Protein AF-A0A367IJU3-F1 (afdb_monomer)

InterPro domains:
  IPR003888 FY-rich, N-terminal [PS51542] (83-142)
  IPR003889 FY-rich, C-terminal [PF05965] (150-208)
  IPR003889 FY-rich, C-terminal [PS51543] (146-213)

Structure (mmCIF, N/CA/C/O backbone):
data_AF-A0A367IJU3-F1
#
_entry.id   AF-A0A367IJU3-F1
#
loop_
_atom_site.group_PDB
_atom_site.id
_atom_site.type_symbol
_atom_site.label_atom_id
_atom_site.label_alt_id
_atom_site.label_comp_id
_atom_site.label_asym_id
_atom_site.label_entity_id
_atom_site.label_seq_id
_atom_site.pdbx_PDB_ins_code
_atom_site.Cartn_x
_atom_site.Cartn_y
_atom_site.Cartn_z
_atom_site.occupancy
_atom_site.B_iso_or_equiv
_atom_site.auth_seq_id
_atom_site.auth_comp_id
_atom_site.auth_asym_id
_atom_site.auth_atom_id
_atom_site.pdbx_PDB_model_num
ATOM 1 N N . ASP A 1 1 ? 33.319 -23.007 -53.423 1.00 48.38 1 ASP A N 1
ATOM 2 C CA . ASP A 1 1 ? 32.235 -22.097 -53.836 1.00 48.38 1 ASP A CA 1
ATOM 3 C C . ASP A 1 1 ? 31.373 -21.679 -52.661 1.00 48.38 1 ASP A C 1
ATOM 5 O O . ASP A 1 1 ? 30.680 -22.504 -52.083 1.00 48.38 1 ASP A O 1
ATOM 9 N N . ILE A 1 2 ? 31.469 -20.407 -52.270 1.00 47.03 2 ILE A N 1
ATOM 10 C CA . ILE A 1 2 ? 30.640 -19.774 -51.233 1.00 47.03 2 ILE A CA 1
ATOM 11 C C . ILE A 1 2 ? 30.112 -18.467 -51.848 1.00 47.03 2 ILE A C 1
ATOM 13 O O . ILE A 1 2 ? 30.931 -17.636 -52.254 1.00 47.03 2 ILE A O 1
ATOM 17 N N . PRO A 1 3 ? 28.788 -18.264 -51.977 1.00 48.41 3 PRO A N 1
ATOM 18 C CA . PRO A 1 3 ? 28.251 -17.106 -52.680 1.00 48.41 3 PRO A CA 1
ATOM 19 C C . PRO A 1 3 ? 28.314 -15.842 -51.812 1.00 48.41 3 PRO A C 1
ATOM 21 O O . PRO A 1 3 ? 27.870 -15.818 -50.664 1.00 48.41 3 PRO A O 1
ATOM 24 N N . LYS A 1 4 ? 28.867 -14.772 -52.392 1.00 40.72 4 LYS A N 1
ATOM 25 C CA . LYS A 1 4 ? 28.893 -13.415 -51.831 1.00 40.72 4 LYS A CA 1
ATOM 26 C C . LYS A 1 4 ? 27.494 -12.796 -51.926 1.00 40.72 4 LYS A C 1
ATOM 28 O O . LYS A 1 4 ? 26.972 -12.635 -53.024 1.00 40.72 4 LYS A O 1
ATOM 33 N N . PHE A 1 5 ? 26.912 -12.420 -50.788 1.00 44.12 5 PHE A N 1
ATOM 34 C CA . PHE A 1 5 ? 25.690 -11.615 -50.734 1.00 44.12 5 PHE A CA 1
ATOM 35 C C . PHE A 1 5 ? 26.037 -10.127 -50.840 1.00 44.12 5 PHE A C 1
ATOM 37 O O . PHE A 1 5 ? 26.694 -9.563 -49.965 1.00 44.12 5 PHE A O 1
ATOM 44 N N . ASP A 1 6 ? 25.589 -9.509 -51.929 1.00 47.03 6 ASP A N 1
ATOM 45 C CA . ASP A 1 6 ? 25.757 -8.091 -52.229 1.00 47.03 6 ASP A CA 1
ATOM 46 C C . ASP A 1 6 ? 24.619 -7.285 -51.574 1.00 47.03 6 ASP A C 1
ATOM 48 O O . ASP A 1 6 ? 23.443 -7.405 -51.931 1.00 47.03 6 ASP A O 1
ATOM 52 N N . ALA A 1 7 ? 24.946 -6.501 -50.546 1.00 49.44 7 ALA A N 1
ATOM 53 C CA . ALA A 1 7 ? 23.979 -5.700 -49.802 1.00 49.44 7 ALA A CA 1
ATOM 54 C C . ALA A 1 7 ? 23.785 -4.332 -50.476 1.00 49.44 7 ALA A C 1
ATOM 56 O O . ALA A 1 7 ? 24.466 -3.348 -50.172 1.00 49.44 7 ALA A O 1
ATOM 57 N N . GLY A 1 8 ? 22.806 -4.261 -51.380 1.00 43.44 8 GLY A N 1
ATOM 58 C CA . GLY A 1 8 ? 22.360 -3.023 -52.018 1.00 43.44 8 GLY A CA 1
ATOM 59 C C . GLY A 1 8 ? 21.906 -1.963 -51.003 1.00 43.44 8 GLY A C 1
ATOM 60 O O . GLY A 1 8 ? 20.891 -2.108 -50.317 1.00 43.44 8 GLY A O 1
ATOM 61 N N . LYS A 1 9 ? 22.645 -0.850 -50.933 1.00 44.75 9 LYS A N 1
ATOM 62 C CA . LYS A 1 9 ? 22.344 0.323 -50.096 1.00 44.75 9 LYS A CA 1
ATOM 63 C C . LYS A 1 9 ? 21.073 1.038 -50.584 1.00 44.75 9 LYS A C 1
ATOM 65 O O . LYS A 1 9 ? 21.123 1.861 -51.497 1.00 44.75 9 LYS A O 1
ATOM 70 N N . LYS A 1 10 ? 19.928 0.791 -49.939 1.00 50.44 10 LYS A N 1
ATOM 71 C CA . LYS A 1 10 ? 18.703 1.590 -50.134 1.00 50.44 10 LYS A CA 1
ATOM 72 C C . LYS A 1 10 ? 18.840 2.954 -49.439 1.00 50.44 10 LYS A C 1
ATOM 74 O O . LYS A 1 10 ? 18.804 3.048 -48.214 1.00 50.44 10 LYS A O 1
ATOM 79 N N . LYS A 1 11 ? 18.982 4.026 -50.230 1.00 48.00 11 LYS A N 1
ATOM 80 C CA . LYS A 1 11 ? 18.938 5.429 -49.776 1.00 48.00 11 LYS A CA 1
ATOM 81 C C . LYS A 1 11 ? 17.567 5.740 -49.152 1.00 48.00 11 LYS A C 1
ATOM 83 O O . LYS A 1 11 ? 16.560 5.790 -49.855 1.00 48.00 11 LYS A O 1
ATOM 88 N N . ARG A 1 12 ? 17.525 5.982 -47.838 1.00 50.31 12 ARG A N 1
ATOM 89 C CA . ARG A 1 12 ? 16.350 6.526 -47.136 1.00 50.31 12 ARG A CA 1
ATOM 90 C C . ARG A 1 12 ? 16.162 7.996 -47.531 1.00 50.31 12 ARG A C 1
ATOM 92 O O . ARG A 1 12 ? 17.000 8.830 -47.204 1.00 50.31 12 ARG A O 1
ATOM 99 N N . ARG A 1 13 ? 15.070 8.311 -48.238 1.00 48.59 13 ARG A N 1
ATOM 100 C CA . ARG A 1 13 ? 14.620 9.692 -48.486 1.00 48.59 13 ARG A CA 1
ATOM 101 C C . ARG A 1 13 ? 14.113 10.273 -47.165 1.00 48.59 13 ARG A C 1
ATOM 103 O O . ARG A 1 13 ? 13.120 9.796 -46.626 1.00 48.59 13 ARG A O 1
ATOM 110 N N . THR A 1 14 ? 14.792 11.286 -46.643 1.00 43.00 14 THR A N 1
ATOM 111 C CA . THR A 1 14 ? 14.321 12.096 -45.518 1.00 43.00 14 THR A CA 1
ATOM 112 C C . THR A 1 14 ? 13.286 13.098 -46.029 1.00 43.00 14 THR A C 1
ATOM 114 O O . THR A 1 14 ? 13.593 14.010 -46.794 1.00 43.00 14 THR A O 1
ATOM 117 N N . GLN A 1 15 ? 12.024 12.907 -45.643 1.00 46.66 15 GLN A N 1
ATOM 118 C CA . GLN A 1 15 ? 10.955 13.874 -45.884 1.00 46.66 15 GLN A CA 1
ATOM 119 C C . GLN A 1 15 ? 11.128 15.038 -44.898 1.00 46.66 15 GLN A C 1
ATOM 121 O O . GLN A 1 15 ? 10.849 14.915 -43.708 1.00 46.66 15 GLN A O 1
ATOM 126 N N . SER A 1 16 ? 11.648 16.161 -45.390 1.00 42.25 16 SER A N 1
ATOM 127 C CA . SER A 1 16 ? 11.748 17.409 -44.631 1.00 42.25 16 SER A CA 1
ATOM 128 C C . SER A 1 16 ? 10.357 18.032 -44.483 1.00 42.25 16 SER A C 1
ATOM 130 O O . SER A 1 16 ? 9.794 18.554 -45.446 1.00 42.25 16 SER A O 1
ATOM 132 N N . TYR A 1 17 ? 9.785 17.965 -43.279 1.00 48.38 17 TYR A N 1
ATOM 133 C CA . TYR A 1 17 ? 8.592 18.731 -42.925 1.00 48.38 17 TYR A CA 1
ATOM 134 C C . TYR A 1 17 ? 8.993 20.188 -42.672 1.00 48.38 17 TYR A C 1
ATOM 136 O O . TYR A 1 17 ? 9.554 20.527 -41.629 1.00 48.38 17 TYR A O 1
ATOM 144 N N . LYS A 1 18 ? 8.684 21.074 -43.626 1.00 48.00 18 LYS A N 1
ATOM 145 C CA . LYS A 1 18 ? 8.756 22.526 -43.423 1.00 48.00 18 LYS A CA 1
ATOM 146 C C . LYS A 1 18 ? 7.681 22.940 -42.410 1.00 48.00 18 LYS A C 1
ATOM 148 O O . LYS A 1 18 ? 6.508 23.047 -42.764 1.00 48.00 18 LYS A O 1
ATOM 153 N N . LYS A 1 19 ? 8.067 23.183 -41.153 1.00 50.59 19 LYS A N 1
ATOM 154 C CA . LYS A 1 19 ? 7.215 23.879 -40.175 1.00 50.59 19 LYS A CA 1
ATOM 155 C C . LYS A 1 19 ? 6.961 25.303 -40.682 1.00 50.59 19 LYS A C 1
ATOM 157 O O . LYS A 1 19 ? 7.891 26.096 -40.779 1.00 50.59 19 LYS A O 1
ATOM 162 N N . LYS A 1 20 ? 5.706 25.623 -41.013 1.00 46.97 20 LYS A N 1
ATOM 163 C CA . LYS A 1 20 ? 5.256 27.011 -41.182 1.00 46.97 20 LYS A CA 1
ATOM 164 C C . LYS A 1 20 ? 5.285 27.680 -39.808 1.00 46.97 20 LYS A C 1
ATOM 166 O O . LYS A 1 20 ? 4.486 27.340 -38.940 1.00 46.97 20 LYS A O 1
ATOM 171 N N . THR A 1 21 ? 6.211 28.608 -39.614 1.00 47.91 21 THR A N 1
ATOM 172 C CA . THR A 1 21 ? 6.233 29.500 -38.455 1.00 47.91 21 THR A CA 1
ATOM 173 C C . THR A 1 21 ? 5.050 30.457 -38.580 1.00 47.91 21 THR A C 1
ATOM 175 O O . THR A 1 21 ? 5.066 31.362 -39.411 1.00 47.91 21 THR A O 1
ATOM 178 N N . ILE A 1 22 ? 3.989 30.232 -37.804 1.00 50.97 22 ILE A N 1
ATOM 179 C CA . ILE A 1 22 ? 2.913 31.213 -37.648 1.00 50.97 22 ILE A CA 1
ATOM 180 C C . ILE A 1 22 ? 3.449 32.274 -36.690 1.00 50.97 22 ILE A C 1
ATOM 182 O O . ILE A 1 22 ? 3.576 32.033 -35.492 1.00 50.97 22 ILE A O 1
ATOM 186 N N . ILE A 1 23 ? 3.817 33.433 -37.232 1.00 50.88 23 ILE A N 1
ATOM 187 C CA . ILE A 1 23 ? 4.143 34.617 -36.438 1.00 50.88 23 ILE A CA 1
ATOM 188 C C . ILE A 1 23 ? 2.813 35.137 -35.888 1.00 50.88 23 ILE A C 1
ATOM 190 O O . ILE A 1 23 ? 2.059 35.818 -36.582 1.00 50.88 23 ILE A O 1
ATOM 194 N N . VAL A 1 24 ? 2.492 34.762 -34.651 1.00 55.03 24 VAL A N 1
ATOM 195 C CA . VAL A 1 24 ? 1.375 35.353 -33.913 1.00 55.03 24 VAL A CA 1
ATOM 196 C C . VAL A 1 24 ? 1.810 36.758 -33.514 1.00 55.03 24 VAL A C 1
ATOM 198 O O . VAL A 1 24 ? 2.611 36.941 -32.603 1.00 55.03 24 VAL A O 1
ATOM 201 N N . SER A 1 25 ? 1.311 37.755 -34.244 1.00 52.22 25 SER A N 1
ATOM 202 C CA . SER A 1 25 ? 1.414 39.160 -33.859 1.00 52.22 25 SER A CA 1
ATOM 203 C C . SER A 1 25 ? 0.706 39.340 -32.516 1.00 52.22 25 SER A C 1
ATOM 205 O O . SER A 1 25 ? -0.520 39.260 -32.427 1.00 52.22 25 SER A O 1
ATOM 207 N N . THR A 1 26 ? 1.481 39.543 -31.454 1.00 50.75 26 THR A N 1
ATOM 208 C CA . THR A 1 26 ? 0.976 39.884 -30.126 1.00 50.75 26 THR A CA 1
ATOM 209 C C . THR A 1 26 ? 0.452 41.315 -30.158 1.00 50.75 26 THR A C 1
ATOM 211 O O . THR A 1 26 ? 1.154 42.262 -29.803 1.00 50.75 26 THR A O 1
ATOM 214 N N . LYS A 1 27 ? -0.795 41.490 -30.600 1.00 55.22 27 LYS A N 1
ATOM 215 C CA . LYS A 1 27 ? -1.559 42.684 -30.245 1.00 55.22 27 LYS A CA 1
ATOM 216 C C . LYS A 1 27 ? -1.710 42.672 -28.727 1.00 55.22 27 LYS A C 1
ATOM 218 O O . LYS A 1 27 ? -2.347 41.779 -28.174 1.00 55.22 27 LYS A O 1
ATOM 223 N N . VAL A 1 28 ? -1.073 43.634 -28.068 1.00 55.31 28 VAL A N 1
ATOM 224 C CA . VAL A 1 28 ? -1.226 43.881 -26.632 1.00 55.31 28 VAL A CA 1
ATOM 225 C C . VAL A 1 28 ? -2.729 44.009 -26.341 1.00 55.31 28 VAL A C 1
ATOM 227 O O . VAL A 1 28 ? -3.388 44.822 -26.995 1.00 55.31 28 VAL A O 1
ATOM 230 N N . PRO A 1 29 ? -3.312 43.208 -25.432 1.00 53.94 29 PRO A N 1
ATOM 231 C CA . PRO A 1 29 ? -4.727 43.320 -25.115 1.00 53.94 29 PRO A CA 1
ATOM 232 C C . PRO A 1 29 ? -4.970 44.675 -24.441 1.00 53.94 29 PRO A C 1
ATOM 234 O O . PRO A 1 29 ? -4.626 44.877 -23.282 1.00 53.94 29 PRO A O 1
ATOM 237 N N . SER A 1 30 ? -5.580 45.620 -25.159 1.00 55.34 30 SER A N 1
ATOM 238 C CA . SER A 1 30 ? -5.880 46.972 -24.657 1.00 55.34 30 SER A CA 1
ATOM 239 C C . SER A 1 30 ? -7.041 47.013 -23.652 1.00 55.34 30 SER A C 1
ATOM 241 O O . SER A 1 30 ? -7.551 48.082 -23.323 1.00 55.34 30 SER A O 1
ATOM 243 N N . ARG A 1 31 ? -7.492 45.853 -23.165 1.00 55.78 31 ARG A N 1
ATOM 244 C CA . ARG A 1 31 ? -8.611 45.728 -22.235 1.00 55.78 31 ARG A CA 1
ATOM 245 C C . ARG A 1 31 ? -8.166 44.909 -21.027 1.00 55.78 31 ARG A C 1
ATOM 247 O O . ARG A 1 31 ? -8.243 43.685 -21.021 1.00 55.78 31 ARG A O 1
ATOM 254 N N . LEU A 1 32 ? -7.677 45.610 -20.006 1.00 51.78 32 LEU A N 1
ATOM 255 C CA . LEU A 1 32 ? -7.515 45.056 -18.662 1.00 51.78 32 LEU A CA 1
ATOM 256 C C . LEU A 1 32 ? -8.873 44.522 -18.187 1.00 51.78 32 LEU A C 1
ATOM 258 O O . LEU A 1 32 ? -9.880 45.230 -18.251 1.00 51.78 32 LEU A O 1
ATOM 262 N N . SER A 1 33 ? -8.911 43.265 -17.748 1.00 60.50 33 SER A N 1
ATOM 263 C CA . SER A 1 33 ? -10.129 42.630 -17.236 1.00 60.50 33 SER A CA 1
ATOM 264 C C . SER A 1 33 ? -10.670 43.384 -16.017 1.00 60.50 33 SER A C 1
ATOM 266 O O . SER A 1 33 ? -9.877 43.760 -15.154 1.00 60.50 33 SER A O 1
ATOM 268 N N . ARG A 1 34 ? -12.001 43.514 -15.896 1.00 59.03 34 ARG A N 1
ATOM 269 C CA . ARG A 1 34 ? -12.709 44.145 -14.755 1.00 59.03 34 ARG A CA 1
ATOM 270 C C . ARG A 1 34 ? -12.166 43.746 -13.374 1.00 59.03 34 ARG A C 1
ATOM 272 O O . ARG A 1 34 ? -12.014 44.600 -12.511 1.00 59.03 34 ARG A O 1
ATOM 279 N N . ARG A 1 35 ? -11.760 42.481 -13.200 1.00 57.88 35 ARG A N 1
ATOM 280 C CA . ARG A 1 35 ? -11.168 41.960 -11.951 1.00 57.88 35 ARG A CA 1
ATOM 281 C C . ARG A 1 35 ? -9.900 42.688 -11.489 1.00 57.88 35 ARG A C 1
ATOM 283 O O . ARG A 1 35 ? -9.675 42.793 -10.294 1.00 57.88 35 ARG A O 1
ATOM 290 N N . LEU A 1 36 ? -9.092 43.213 -12.411 1.00 56.69 36 LEU A N 1
ATOM 291 C CA . LEU A 1 36 ? -7.879 43.972 -12.076 1.00 56.69 36 LEU A CA 1
ATOM 292 C C . LEU A 1 36 ? -8.177 45.428 -11.673 1.00 56.69 36 LEU A C 1
ATOM 294 O O . LEU A 1 36 ? -7.283 46.098 -11.169 1.00 56.69 36 LEU A O 1
ATOM 298 N N . ARG A 1 37 ? -9.410 45.918 -11.878 1.00 58.94 37 ARG A N 1
ATOM 299 C CA . ARG A 1 37 ? -9.861 47.259 -11.458 1.00 58.94 37 ARG A CA 1
ATOM 300 C C . ARG A 1 37 ? -10.546 47.285 -10.088 1.00 58.94 37 ARG A C 1
ATOM 302 O O . ARG A 1 37 ? -10.924 48.359 -9.645 1.00 58.94 37 ARG A O 1
ATOM 309 N N . GLY A 1 38 ? -10.704 46.138 -9.424 1.00 56.78 38 GLY A N 1
ATOM 310 C CA . GLY A 1 38 ? -11.364 46.074 -8.115 1.00 56.78 38 GLY A CA 1
ATOM 311 C C . GLY A 1 38 ? -12.880 46.301 -8.154 1.00 56.78 38 GLY A C 1
ATOM 312 O O . GLY A 1 38 ? -13.480 46.519 -7.109 1.00 56.78 38 GLY A O 1
ATOM 313 N N . GLU A 1 39 ? -13.510 46.235 -9.332 1.00 63.41 39 GLU A N 1
ATOM 314 C CA . GLU A 1 39 ? -14.971 46.246 -9.450 1.00 63.41 39 GLU A CA 1
ATOM 315 C C . GLU A 1 39 ? -15.513 44.886 -8.981 1.00 63.41 39 GLU A C 1
ATOM 317 O O . GLU A 1 39 ? -15.268 43.853 -9.616 1.00 63.41 39 GLU A O 1
ATOM 322 N N . ILE A 1 40 ? -16.216 44.878 -7.847 1.00 58.84 40 ILE A N 1
ATOM 323 C CA . ILE A 1 40 ? -16.988 43.723 -7.378 1.00 58.84 40 ILE A CA 1
ATOM 324 C C . ILE A 1 40 ? -18.173 43.572 -8.344 1.00 58.84 40 ILE A C 1
ATOM 326 O O . ILE A 1 40 ? -18.880 44.554 -8.568 1.00 58.84 40 ILE A O 1
ATOM 330 N N . PRO A 1 41 ? -18.397 42.399 -8.963 1.00 56.53 41 PRO A N 1
ATOM 331 C CA . PRO A 1 41 ? -19.595 42.186 -9.763 1.00 56.53 41 PRO A CA 1
ATOM 332 C C . PRO A 1 41 ? -20.825 42.240 -8.849 1.00 56.53 41 PRO A C 1
ATOM 334 O O . PRO A 1 41 ? -21.027 41.335 -8.043 1.00 56.53 41 PRO A O 1
ATOM 337 N N . GLU A 1 42 ? -21.635 43.291 -8.957 1.00 61.03 42 GLU A N 1
ATOM 338 C CA . GLU A 1 42 ? -23.012 43.269 -8.460 1.00 61.03 42 GLU A CA 1
ATOM 339 C C . GLU A 1 42 ? -23.877 42.582 -9.510 1.00 61.03 42 GLU A C 1
ATOM 341 O O . GLU A 1 42 ? -24.400 43.219 -10.414 1.00 61.03 42 GLU A O 1
ATOM 346 N N . GLU A 1 43 ? -23.961 41.260 -9.421 1.00 54.50 43 GLU A N 1
ATOM 347 C CA . GLU A 1 43 ? -24.960 40.467 -10.130 1.00 54.50 43 GLU A CA 1
ATOM 348 C C . GLU A 1 43 ? -25.057 39.120 -9.402 1.00 54.50 43 GLU A C 1
ATOM 350 O O . GLU A 1 43 ? -24.307 38.177 -9.660 1.00 54.50 43 GLU A O 1
ATOM 355 N N . ASN A 1 44 ? -25.961 39.059 -8.420 1.00 49.91 44 ASN A N 1
ATOM 356 C CA . ASN A 1 44 ? -26.463 37.798 -7.883 1.00 49.91 44 ASN A CA 1
ATOM 357 C C . ASN A 1 44 ? -27.310 37.145 -8.979 1.00 49.91 44 ASN A C 1
ATOM 359 O O . ASN A 1 44 ? -28.533 37.244 -8.962 1.00 49.91 44 ASN A O 1
ATOM 363 N N . PHE A 1 45 ? -26.664 36.514 -9.959 1.00 45.84 45 PHE A N 1
ATOM 364 C CA . PHE A 1 45 ? -27.359 35.536 -10.781 1.00 45.84 45 PHE A CA 1
ATOM 365 C C . PHE A 1 45 ? -27.630 34.331 -9.896 1.00 45.84 45 PHE A C 1
ATOM 367 O O . PHE A 1 45 ? -26.711 33.601 -9.511 1.00 45.84 45 PHE A O 1
ATOM 374 N N . GLU A 1 46 ? -28.893 34.141 -9.538 1.00 53.75 46 GLU A N 1
ATOM 375 C CA . GLU A 1 46 ? -29.326 32.878 -8.975 1.00 53.75 46 GLU A CA 1
ATOM 376 C C . GLU A 1 46 ? -29.053 31.792 -10.020 1.00 53.75 46 GLU A C 1
ATOM 378 O O . GLU A 1 46 ? -29.399 31.924 -11.193 1.00 53.75 46 GLU A O 1
ATOM 383 N N . LEU A 1 47 ? -28.402 30.705 -9.603 1.00 50.56 47 LEU A N 1
ATOM 384 C CA . LEU A 1 47 ? -28.027 29.589 -10.480 1.00 50.56 47 LEU A CA 1
ATOM 385 C C . LEU A 1 47 ? -29.237 28.981 -11.228 1.00 50.56 47 LEU A C 1
ATOM 387 O O . LEU A 1 47 ? -29.055 28.271 -12.214 1.00 50.56 47 LEU A O 1
ATOM 391 N N . ASN A 1 48 ? -30.452 29.278 -10.758 1.00 54.06 48 ASN A N 1
ATOM 392 C CA . ASN A 1 48 ? -31.725 28.885 -11.349 1.00 54.06 48 ASN A CA 1
ATOM 393 C C . ASN A 1 48 ? -32.042 29.598 -12.678 1.00 54.06 48 ASN A C 1
ATOM 395 O O . ASN A 1 48 ? -32.789 29.037 -13.468 1.00 54.06 48 ASN A O 1
ATOM 399 N N . ASP A 1 49 ? -31.465 30.772 -12.957 1.00 56.25 49 ASP A N 1
ATOM 400 C CA . ASP A 1 49 ? -31.775 31.554 -14.170 1.00 56.25 49 ASP A CA 1
ATOM 401 C C . ASP A 1 49 ? -30.910 31.176 -15.386 1.00 56.25 49 ASP A C 1
ATOM 403 O O . ASP A 1 49 ? -31.137 31.651 -16.499 1.00 56.25 49 ASP A O 1
ATOM 407 N N . ILE A 1 50 ? -29.888 30.335 -15.188 1.00 57.31 50 ILE A N 1
ATOM 408 C CA . ILE A 1 50 ? -28.904 29.971 -16.225 1.00 57.31 50 ILE A CA 1
ATOM 409 C C . ILE A 1 50 ? -29.176 28.573 -16.799 1.00 57.31 50 ILE A C 1
ATOM 411 O O . ILE A 1 50 ? -28.750 28.265 -17.913 1.00 57.31 50 ILE A O 1
ATOM 415 N N . VAL A 1 51 ? -29.871 27.715 -16.051 1.00 55.91 51 VAL A N 1
ATOM 416 C CA . VAL A 1 51 ? -30.086 26.311 -16.411 1.00 55.91 51 VAL A CA 1
ATOM 417 C C . VAL A 1 51 ? -31.492 26.156 -16.983 1.00 55.91 51 VAL A C 1
ATOM 419 O O . VAL A 1 51 ? -32.472 26.294 -16.260 1.00 55.91 51 VAL A O 1
ATOM 422 N N . ASP A 1 52 ? -31.584 25.875 -18.284 1.00 75.06 52 ASP A N 1
ATOM 423 C CA . ASP A 1 52 ? -32.852 25.554 -18.949 1.00 75.06 52 ASP A CA 1
ATOM 424 C C . ASP A 1 52 ? -33.485 24.304 -18.302 1.00 75.06 52 ASP A C 1
ATOM 426 O O . ASP A 1 52 ? -32.779 23.395 -17.855 1.00 75.06 52 ASP A O 1
ATOM 430 N N . GLU A 1 53 ? -34.815 24.226 -18.260 1.00 73.31 53 GLU A N 1
ATOM 431 C CA . GLU A 1 53 ? -35.564 23.141 -17.604 1.00 73.31 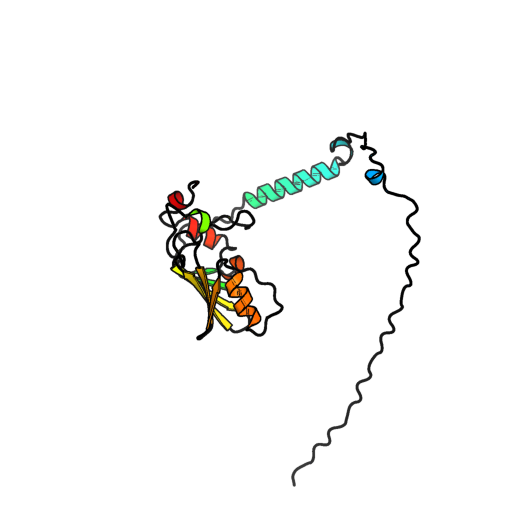53 GLU A CA 1
ATOM 432 C C . GLU A 1 53 ? -35.150 21.762 -18.158 1.00 73.31 53 GLU A C 1
ATOM 434 O O . GLU A 1 53 ? -35.037 20.776 -17.428 1.00 73.31 53 GLU A O 1
ATOM 439 N N . ASN A 1 54 ? -34.787 21.713 -19.443 1.00 72.00 54 ASN A N 1
ATOM 440 C CA . ASN A 1 54 ? -34.239 20.523 -20.095 1.00 72.00 54 ASN A CA 1
ATOM 441 C C . ASN A 1 54 ? -32.884 20.061 -19.532 1.00 72.00 54 ASN A C 1
ATOM 443 O O . ASN A 1 54 ? -32.609 18.859 -19.506 1.00 72.00 54 ASN A O 1
ATOM 447 N N . ASP A 1 55 ? -32.021 20.977 -19.092 1.00 73.69 55 ASP A N 1
ATOM 448 C CA . ASP A 1 55 ? -30.741 20.623 -18.473 1.00 73.69 55 ASP A CA 1
ATOM 449 C C . ASP A 1 55 ? -30.937 20.140 -17.034 1.00 73.69 55 ASP A C 1
ATOM 451 O O . ASP A 1 55 ? -30.222 19.242 -16.582 1.00 73.69 55 ASP A O 1
ATOM 455 N N . ARG A 1 56 ? -31.956 20.653 -16.337 1.00 74.75 56 ARG A N 1
ATOM 456 C CA . ARG A 1 56 ? -32.340 20.181 -15.002 1.00 74.75 56 ARG A CA 1
ATOM 457 C C . ARG A 1 56 ? -32.867 18.747 -15.039 1.00 74.75 56 ARG A C 1
ATOM 459 O O . ARG A 1 56 ? -32.438 17.923 -14.233 1.00 74.75 56 ARG A O 1
ATOM 466 N N . ILE A 1 57 ? -33.719 18.428 -16.016 1.00 77.19 57 ILE A N 1
ATOM 467 C CA . ILE A 1 57 ? -34.226 17.065 -16.242 1.00 77.19 57 ILE A CA 1
ATOM 468 C C . ILE A 1 57 ? -33.070 16.106 -16.547 1.00 77.19 57 ILE A C 1
ATOM 470 O O . ILE A 1 57 ? -32.971 15.056 -15.919 1.00 77.19 57 ILE A O 1
ATOM 474 N N . LYS A 1 58 ? -32.129 16.486 -17.420 1.00 77.56 58 LYS A N 1
ATOM 475 C CA . LYS A 1 58 ? -30.942 15.659 -17.701 1.00 77.56 58 LYS A CA 1
ATOM 476 C C . LYS A 1 58 ? -30.063 15.444 -16.472 1.00 77.56 58 LYS A C 1
ATOM 478 O O . LYS A 1 58 ? -29.531 14.353 -16.294 1.00 77.56 58 LYS A O 1
ATOM 483 N N . GLN A 1 59 ? -29.878 16.461 -15.630 1.00 75.25 59 GLN A N 1
ATOM 484 C CA . GLN A 1 59 ? -29.113 16.310 -14.389 1.00 75.25 59 GLN A CA 1
ATOM 485 C C . GLN A 1 59 ? -29.798 15.348 -13.416 1.00 75.25 59 GLN A C 1
ATOM 487 O O . GLN A 1 59 ? -29.112 14.540 -12.792 1.00 75.25 59 GLN A O 1
ATOM 492 N N . LEU A 1 60 ? -31.129 15.395 -13.322 1.00 76.94 60 LEU A N 1
ATOM 493 C CA . LEU A 1 60 ? -31.913 14.462 -12.515 1.00 76.94 60 LEU A CA 1
ATOM 494 C C . LEU A 1 60 ? -31.864 13.038 -13.078 1.00 76.94 60 LEU A C 1
ATOM 496 O O . LEU A 1 60 ? -31.597 12.118 -12.316 1.00 76.94 60 LEU A O 1
ATOM 500 N N . GLU A 1 61 ? -31.998 12.845 -14.392 1.00 78.00 61 GLU A N 1
ATOM 501 C CA . GLU A 1 61 ? -31.852 11.527 -15.029 1.00 78.00 61 GLU A CA 1
ATOM 502 C C . GLU A 1 61 ? -30.446 10.943 -14.834 1.00 78.00 61 GLU A C 1
ATOM 504 O O . GLU A 1 61 ? -30.289 9.751 -14.568 1.00 78.00 61 GLU A O 1
ATOM 509 N N . VAL A 1 62 ? -29.400 11.771 -14.931 1.00 75.69 62 VAL A N 1
ATOM 510 C CA . VAL A 1 62 ? -28.020 11.349 -14.652 1.00 75.69 62 VAL A CA 1
ATOM 511 C C . VAL A 1 62 ? -27.854 10.998 -13.174 1.00 75.69 62 VAL A C 1
ATOM 513 O O . VAL A 1 62 ? -27.223 9.990 -12.865 1.00 75.69 62 VAL A O 1
ATOM 516 N N . ALA A 1 63 ? -28.435 11.776 -12.259 1.00 71.81 63 ALA A N 1
ATOM 517 C CA . ALA A 1 63 ? -28.398 11.485 -10.830 1.00 71.81 63 ALA A CA 1
ATOM 518 C C . ALA A 1 63 ? -29.164 10.199 -10.480 1.00 71.81 63 ALA A C 1
ATOM 520 O O . ALA A 1 63 ? -28.651 9.385 -9.717 1.00 71.81 63 ALA A O 1
ATOM 521 N N . GLU A 1 64 ? -30.339 9.969 -11.068 1.00 73.44 64 GLU A N 1
ATOM 522 C CA . GLU A 1 64 ? -31.115 8.734 -10.906 1.00 73.44 64 GLU A CA 1
ATOM 523 C C . GLU A 1 64 ? -30.393 7.530 -11.505 1.00 73.44 64 GLU A C 1
ATOM 525 O O . GLU A 1 64 ? -30.388 6.453 -10.913 1.00 73.44 64 GLU A O 1
ATOM 530 N N . ARG A 1 65 ? -29.721 7.697 -12.647 1.00 67.06 65 ARG A N 1
ATOM 531 C CA . ARG A 1 65 ? -28.887 6.646 -13.231 1.00 67.06 65 ARG A CA 1
ATOM 532 C C . ARG A 1 65 ? -27.700 6.308 -12.334 1.00 67.06 65 ARG A C 1
ATOM 534 O O . ARG A 1 65 ? -27.458 5.131 -12.107 1.00 67.06 65 ARG A O 1
ATOM 541 N N . ILE A 1 66 ? -27.026 7.308 -11.764 1.00 63.06 66 ILE A N 1
ATOM 542 C CA . ILE A 1 66 ? -25.965 7.103 -10.766 1.00 63.06 66 ILE A CA 1
ATOM 543 C C . ILE A 1 66 ? -26.526 6.405 -9.518 1.00 63.06 66 ILE A C 1
ATOM 545 O O . ILE A 1 66 ? -25.887 5.490 -9.015 1.00 63.06 66 ILE A O 1
ATOM 549 N N . GLN A 1 67 ? -27.720 6.782 -9.044 1.00 59.56 67 GLN A N 1
ATOM 550 C CA . GLN A 1 67 ? -28.377 6.145 -7.893 1.00 59.56 67 GLN A CA 1
ATOM 551 C C . GLN A 1 67 ? -28.821 4.701 -8.167 1.00 59.56 67 GLN A C 1
ATOM 553 O O . GLN A 1 67 ? -28.803 3.864 -7.267 1.00 59.56 67 GLN A O 1
ATOM 558 N N . ASN A 1 68 ? -29.230 4.393 -9.397 1.00 55.69 68 ASN A N 1
ATOM 559 C CA . ASN A 1 68 ? -29.603 3.040 -9.805 1.00 55.69 68 ASN A CA 1
ATOM 560 C C . ASN A 1 68 ? -28.366 2.165 -10.074 1.00 55.69 68 ASN A C 1
ATOM 562 O O . ASN A 1 68 ? -28.371 0.979 -9.743 1.00 55.69 68 ASN A O 1
ATOM 566 N N . GLU A 1 69 ? -27.281 2.748 -10.589 1.00 53.81 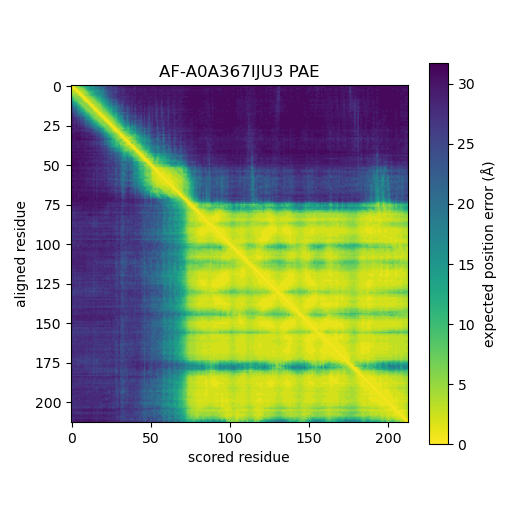69 GLU A N 1
ATOM 567 C CA . GLU A 1 69 ? -25.971 2.097 -10.708 1.00 53.81 69 GLU A CA 1
ATOM 568 C C . GLU A 1 69 ? -25.356 1.826 -9.323 1.00 53.81 69 GLU A C 1
ATOM 570 O O . GLU A 1 69 ? -24.808 0.748 -9.121 1.00 53.81 69 GLU A O 1
ATOM 575 N N . THR A 1 70 ? -25.532 2.705 -8.327 1.00 52.16 70 THR A N 1
ATOM 576 C CA . THR A 1 70 ? -25.145 2.409 -6.933 1.00 52.16 70 THR A CA 1
ATOM 577 C C . THR A 1 70 ? -26.101 1.467 -6.208 1.00 52.16 70 THR A C 1
ATOM 579 O O . THR A 1 70 ? -25.706 0.895 -5.207 1.00 52.16 70 THR A O 1
ATOM 582 N N . LYS A 1 71 ? -27.344 1.271 -6.665 1.00 47.38 71 LYS A N 1
ATOM 583 C CA . LYS A 1 71 ? -28.250 0.245 -6.107 1.00 47.38 71 LYS A CA 1
ATOM 584 C C . LYS A 1 71 ? -27.947 -1.161 -6.609 1.00 47.38 71 LYS A C 1
ATOM 586 O O . LYS A 1 71 ? -28.328 -2.132 -5.964 1.00 47.38 71 LYS A O 1
ATOM 591 N N . THR A 1 72 ? -27.269 -1.261 -7.745 1.00 46.66 72 THR A N 1
ATOM 592 C CA . THR A 1 72 ? -26.699 -2.512 -8.243 1.00 46.66 72 THR A CA 1
ATOM 593 C C . THR A 1 72 ? -25.292 -2.637 -7.662 1.00 46.66 72 THR A C 1
ATOM 595 O O . THR A 1 72 ? -24.308 -2.656 -8.394 1.00 46.66 72 THR A O 1
ATOM 598 N N . GLU A 1 73 ? -25.167 -2.620 -6.330 1.00 55.12 73 GLU A N 1
ATOM 599 C CA . GLU A 1 73 ? -23.911 -3.026 -5.709 1.00 55.12 73 GLU A CA 1
ATOM 600 C C . GLU A 1 73 ? -23.702 -4.490 -6.087 1.00 55.12 73 GLU A C 1
ATOM 602 O O . GLU A 1 73 ? -24.434 -5.373 -5.643 1.00 55.12 73 GLU A O 1
ATOM 607 N N . ASP A 1 74 ? -22.724 -4.731 -6.957 1.00 59.81 74 ASP A N 1
ATOM 608 C CA . ASP A 1 74 ? -22.035 -6.008 -7.033 1.00 59.81 74 ASP A CA 1
ATOM 609 C C . ASP A 1 74 ? -21.595 -6.341 -5.601 1.00 59.81 74 ASP A C 1
ATOM 611 O O . ASP A 1 74 ? -20.576 -5.830 -5.127 1.00 59.81 74 ASP A O 1
ATOM 615 N N . GLU A 1 75 ? -22.409 -7.112 -4.875 1.00 71.38 75 GLU A N 1
ATOM 616 C CA . GLU A 1 75 ? -22.107 -7.526 -3.511 1.00 71.38 75 GLU A CA 1
ATOM 617 C C . GLU A 1 75 ? -20.735 -8.201 -3.531 1.00 71.38 75 GLU A C 1
ATOM 619 O O . GLU A 1 75 ? -20.550 -9.291 -4.084 1.00 71.38 75 GLU A O 1
ATOM 624 N N . LEU A 1 76 ? -19.734 -7.508 -2.982 1.00 77.81 76 LEU A N 1
ATOM 625 C CA . LEU A 1 76 ? -18.398 -8.068 -2.888 1.00 77.81 76 LEU A CA 1
ATOM 626 C C . LEU A 1 76 ? -18.483 -9.321 -2.007 1.00 77.81 76 LEU A C 1
ATOM 628 O O . LEU A 1 76 ? -19.149 -9.281 -0.967 1.00 77.81 76 LEU A O 1
ATOM 632 N N . PRO A 1 77 ? -17.806 -10.421 -2.384 1.00 80.88 77 PRO A N 1
ATOM 633 C CA . PRO A 1 77 ? -17.849 -11.648 -1.605 1.00 80.88 77 PRO A CA 1
ATOM 634 C C . PRO A 1 77 ? -17.463 -11.376 -0.148 1.00 80.88 77 PRO A C 1
ATOM 636 O O . PRO A 1 77 ? -16.518 -10.638 0.130 1.00 80.88 77 PRO A O 1
ATOM 639 N N . THR A 1 78 ? -18.205 -11.959 0.788 1.00 77.31 78 THR A N 1
ATOM 640 C CA . THR A 1 78 ? -17.989 -11.751 2.227 1.00 77.31 78 THR A CA 1
ATOM 641 C C . THR A 1 78 ? -16.900 -12.653 2.798 1.00 77.31 78 THR A C 1
ATOM 643 O O . THR A 1 78 ? -16.269 -12.284 3.783 1.00 77.31 78 THR A O 1
ATOM 646 N N . ASP A 1 79 ? -16.649 -13.800 2.163 1.00 83.19 79 ASP A N 1
ATOM 647 C CA . ASP A 1 79 ? -15.637 -14.774 2.574 1.00 83.19 79 ASP A CA 1
ATOM 648 C C . ASP A 1 79 ? -14.478 -14.783 1.569 1.00 83.19 79 ASP A C 1
ATOM 650 O O . ASP A 1 79 ? -14.438 -15.554 0.606 1.00 83.19 79 ASP A O 1
ATOM 654 N N . ILE A 1 80 ? -13.565 -13.827 1.738 1.00 87.50 80 ILE A N 1
ATOM 655 C CA . ILE A 1 80 ? -12.361 -13.690 0.918 1.00 87.50 80 ILE A CA 1
ATOM 656 C C . ILE A 1 80 ? -11.163 -13.936 1.826 1.00 87.50 80 ILE A C 1
ATOM 658 O O . ILE A 1 80 ? -11.036 -13.328 2.885 1.00 87.50 80 ILE A O 1
ATOM 662 N N . SER A 1 81 ? -10.248 -14.794 1.389 1.00 91.81 81 SER A N 1
ATOM 663 C CA . SER A 1 81 ? -8.998 -15.069 2.094 1.00 91.81 81 SER A CA 1
ATOM 664 C C . SER A 1 81 ? -7.799 -14.961 1.155 1.00 91.81 81 SER A C 1
ATOM 666 O O . SER A 1 81 ? -7.926 -14.993 -0.071 1.00 91.81 81 SER A O 1
ATOM 668 N N . VAL A 1 82 ? -6.617 -14.779 1.743 1.00 93.94 82 VAL A N 1
ATOM 669 C CA . VAL A 1 82 ? -5.340 -14.790 1.021 1.00 93.94 82 VAL A CA 1
ATOM 670 C C . VAL A 1 82 ? -4.758 -16.211 1.012 1.00 93.94 82 VAL A C 1
ATOM 672 O O . VAL A 1 82 ? -4.934 -16.938 1.989 1.00 93.94 82 VAL A O 1
ATOM 675 N N . PRO A 1 83 ? -4.037 -16.624 -0.047 1.00 96.50 83 PRO A N 1
ATOM 676 C CA . PRO A 1 83 ? -3.581 -15.819 -1.180 1.00 96.50 83 PRO A CA 1
ATOM 677 C C . PRO A 1 83 ? -4.678 -15.486 -2.206 1.00 96.50 83 PRO A C 1
ATOM 679 O O . PRO A 1 83 ? -5.449 -16.350 -2.610 1.00 96.50 83 PRO A O 1
ATOM 682 N N . LEU A 1 84 ? -4.698 -14.235 -2.680 1.00 95.56 84 LEU A N 1
ATOM 683 C CA . LEU A 1 84 ? -5.690 -13.718 -3.631 1.00 95.56 84 LEU A CA 1
ATOM 684 C C . LEU A 1 84 ? -5.020 -12.936 -4.762 1.00 95.56 84 LEU A C 1
ATOM 686 O O . LEU A 1 84 ? -4.267 -11.997 -4.512 1.00 95.56 84 LEU A O 1
ATOM 690 N N . THR A 1 85 ? -5.355 -13.249 -6.015 1.00 96.81 85 THR A N 1
ATOM 691 C CA . THR A 1 85 ? -4.948 -12.438 -7.172 1.00 96.81 85 THR A CA 1
ATOM 692 C C . THR A 1 85 ? -6.043 -11.457 -7.574 1.00 96.81 85 THR A C 1
ATOM 694 O O . THR A 1 85 ? -7.100 -11.846 -8.068 1.00 96.81 85 THR A O 1
ATOM 697 N N . LEU A 1 86 ? -5.748 -10.165 -7.442 1.00 95.56 86 LEU A N 1
ATOM 698 C CA . LEU A 1 86 ? -6.597 -9.069 -7.899 1.00 95.56 86 LEU A CA 1
ATOM 699 C C . LEU A 1 86 ? -6.528 -8.984 -9.427 1.00 95.56 86 LEU A C 1
ATOM 701 O O . LEU A 1 86 ? -5.545 -8.483 -9.981 1.00 95.56 86 LEU A O 1
ATOM 705 N N . ARG A 1 87 ? -7.551 -9.485 -10.128 1.00 92.19 87 ARG A N 1
ATOM 706 C CA . ARG A 1 87 ? -7.565 -9.536 -11.605 1.00 92.19 87 ARG A CA 1
ATOM 707 C C . ARG A 1 87 ? -7.490 -8.157 -12.263 1.00 92.19 87 ARG A C 1
ATOM 709 O O . ARG A 1 87 ? -6.828 -8.012 -13.283 1.00 92.19 87 ARG A O 1
ATOM 716 N N . SER A 1 88 ? -8.139 -7.165 -11.663 1.00 90.44 88 SER A N 1
ATOM 717 C CA . SER A 1 88 ? -8.189 -5.761 -12.102 1.00 90.44 88 SER A CA 1
ATOM 718 C C . SER A 1 88 ? -6.803 -5.116 -12.227 1.00 90.44 88 SER A C 1
ATOM 720 O O . SER A 1 88 ? -6.557 -4.312 -13.123 1.00 90.44 88 SER A O 1
ATOM 722 N N . ILE A 1 89 ? -5.891 -5.473 -11.323 1.00 92.50 89 ILE A N 1
ATOM 723 C CA . ILE A 1 89 ? -4.579 -4.844 -11.178 1.00 92.50 89 ILE A CA 1
ATOM 724 C C . ILE A 1 89 ? -3.468 -5.801 -11.616 1.00 92.50 89 ILE A C 1
ATOM 726 O O . ILE A 1 89 ? -2.414 -5.345 -12.057 1.00 92.50 89 ILE A O 1
ATOM 730 N N . GLY A 1 90 ? -3.662 -7.115 -11.506 1.00 94.81 90 GLY A N 1
ATOM 731 C CA . GLY A 1 90 ? -2.613 -8.117 -11.694 1.00 94.81 90 GLY A CA 1
ATOM 732 C C . GLY A 1 90 ? -1.609 -8.104 -10.540 1.00 94.81 90 GLY A C 1
ATOM 733 O O . GLY A 1 90 ? -0.400 -8.044 -10.770 1.00 94.81 90 GLY A O 1
ATOM 734 N N . THR A 1 91 ? -2.110 -8.054 -9.306 1.00 97.50 91 THR A N 1
ATOM 735 C CA . THR A 1 91 ? -1.315 -8.137 -8.073 1.00 97.50 91 THR A CA 1
ATOM 736 C C . THR A 1 91 ? -1.840 -9.302 -7.240 1.00 97.50 91 THR A C 1
ATOM 738 O O . THR A 1 91 ? -3.044 -9.406 -7.022 1.00 97.50 91 THR A O 1
ATOM 741 N N . THR A 1 92 ? -0.948 -10.176 -6.783 1.00 98.19 92 THR A N 1
ATOM 742 C CA . THR A 1 92 ? -1.284 -11.304 -5.905 1.00 98.19 92 THR A CA 1
ATOM 743 C C . THR A 1 92 ? -0.910 -10.966 -4.476 1.00 98.19 92 THR A C 1
ATOM 745 O O . THR A 1 92 ? 0.265 -10.779 -4.178 1.00 98.19 92 THR A O 1
ATOM 748 N N . ILE A 1 93 ? -1.897 -10.894 -3.594 1.00 98.25 93 ILE A N 1
ATOM 749 C CA . ILE A 1 93 ? -1.718 -10.724 -2.156 1.00 98.25 93 ILE A CA 1
ATOM 750 C C . ILE A 1 93 ? -1.457 -12.097 -1.546 1.00 98.25 93 ILE A C 1
ATOM 752 O O . ILE A 1 93 ? -2.216 -13.029 -1.788 1.00 98.25 93 ILE A O 1
ATOM 756 N N . TRP A 1 94 ? -0.393 -12.221 -0.759 1.00 98.12 94 TRP A N 1
ATOM 757 C CA . TRP A 1 94 ? -0.010 -13.461 -0.078 1.00 98.12 94 TRP A CA 1
ATOM 758 C C . TRP A 1 94 ? -0.309 -13.426 1.413 1.00 98.12 94 TRP A C 1
ATOM 760 O O . TRP A 1 94 ? -0.663 -14.447 1.986 1.00 98.12 94 TRP A O 1
ATOM 770 N N . SER A 1 95 ? -0.126 -12.266 2.038 1.00 97.81 95 SER A N 1
ATOM 771 C CA . SER A 1 95 ? -0.380 -12.047 3.457 1.00 97.81 95 SER A CA 1
ATOM 772 C C . SER A 1 95 ? -0.890 -10.631 3.642 1.00 97.81 95 SER A C 1
ATOM 774 O O . SER A 1 95 ? -0.343 -9.704 3.037 1.00 97.81 95 SER A O 1
ATOM 776 N N . LEU A 1 96 ? -1.913 -10.469 4.477 1.00 96.81 96 LEU A N 1
ATOM 777 C CA . LEU A 1 96 ? -2.378 -9.147 4.867 1.00 96.81 96 LEU A CA 1
ATOM 778 C C . LEU A 1 96 ? -1.475 -8.540 5.932 1.00 96.81 96 LEU A C 1
ATOM 780 O O . LEU A 1 96 ? -1.238 -7.352 5.845 1.00 96.81 96 LEU A O 1
ATOM 784 N N . GLY A 1 97 ? -0.902 -9.323 6.848 1.00 96.50 97 GLY A N 1
ATOM 785 C CA . GLY A 1 97 ? -0.163 -8.789 7.994 1.00 96.50 97 GLY A CA 1
ATOM 786 C C . GLY A 1 97 ? -1.093 -8.419 9.150 1.00 96.50 97 GLY A C 1
ATOM 787 O O . GLY A 1 97 ? -2.142 -9.034 9.318 1.00 96.50 97 GLY A O 1
ATOM 788 N N . GLU A 1 98 ? -0.710 -7.417 9.935 1.00 96.38 98 GLU A N 1
ATOM 789 C CA . GLU A 1 98 ? -1.385 -6.993 11.163 1.00 96.38 98 GLU A CA 1
ATOM 790 C C . GLU A 1 98 ? -1.611 -5.477 11.174 1.00 96.38 98 GLU A C 1
ATOM 792 O O . GLU A 1 98 ? -0.792 -4.697 10.679 1.00 96.38 98 GLU A O 1
ATOM 797 N N . LEU A 1 99 ? -2.735 -5.040 11.742 1.00 95.69 99 LEU A N 1
ATOM 798 C CA . LEU A 1 99 ? -3.057 -3.621 11.858 1.00 95.69 99 LEU A CA 1
ATOM 799 C C . LEU A 1 99 ? -2.389 -3.002 13.085 1.00 95.69 99 LEU A C 1
ATOM 801 O O . LEU A 1 99 ? -2.423 -3.555 14.181 1.00 95.69 99 LEU A O 1
ATOM 805 N N . VAL A 1 100 ? -1.830 -1.804 12.908 1.00 92.06 100 VAL A N 1
ATOM 806 C CA . VAL A 1 100 ? -1.279 -1.027 14.022 1.00 92.06 100 VAL A CA 1
ATOM 807 C C . VAL A 1 100 ? -2.428 -0.382 14.796 1.00 92.06 100 VAL A C 1
ATOM 809 O O . VAL A 1 100 ? -3.173 0.441 14.257 1.00 92.06 100 VAL A O 1
ATOM 812 N N . ALA A 1 101 ? -2.550 -0.739 16.072 1.00 87.81 101 ALA A N 1
ATOM 813 C CA . ALA A 1 101 ? -3.475 -0.129 17.020 1.00 87.81 101 ALA A CA 1
ATOM 814 C C . ALA A 1 101 ? -2.702 0.606 18.129 1.00 87.81 101 ALA A C 1
ATOM 816 O O . ALA A 1 101 ? -1.602 0.200 18.490 1.00 87.81 101 ALA A O 1
ATOM 817 N N . GLY A 1 102 ? -3.297 1.663 18.693 1.00 84.88 102 GLY A N 1
ATOM 818 C CA . GLY A 1 102 ? -2.686 2.465 19.762 1.00 84.88 102 GLY A CA 1
ATOM 819 C C . GLY A 1 102 ? -1.961 3.718 19.261 1.00 84.88 102 GLY A C 1
ATOM 820 O O . GLY A 1 102 ? -2.376 4.323 18.272 1.00 84.88 102 GLY A O 1
ATOM 821 N N . GLU A 1 103 ? -0.913 4.128 19.975 1.00 84.19 103 GLU A N 1
ATOM 822 C CA . GLU A 1 103 ? -0.127 5.331 19.673 1.00 84.19 103 GLU A CA 1
ATOM 823 C C . GLU A 1 103 ? 0.635 5.190 18.346 1.00 84.19 103 GLU A C 1
ATOM 825 O O . GLU A 1 103 ? 1.170 4.132 18.014 1.00 84.19 103 GLU A O 1
ATOM 830 N N . GLY A 1 104 ? 0.656 6.253 17.543 1.00 83.69 104 GLY A N 1
ATOM 831 C CA . GLY A 1 104 ? 1.279 6.265 16.224 1.00 83.69 104 GLY A CA 1
ATOM 832 C C . GLY A 1 104 ? 0.445 5.603 15.127 1.00 83.69 104 GLY A C 1
ATOM 833 O O . GLY A 1 104 ? 0.882 5.590 13.971 1.00 83.69 104 GLY A O 1
ATOM 834 N N . ARG A 1 105 ? -0.766 5.108 15.434 1.00 89.06 105 ARG A N 1
ATOM 835 C CA . ARG A 1 105 ? -1.635 4.457 14.443 1.00 89.06 105 ARG A CA 1
ATOM 836 C C . ARG A 1 105 ? -1.920 5.356 13.253 1.00 89.06 105 ARG A C 1
ATOM 838 O O . ARG A 1 105 ? -1.883 4.865 12.134 1.00 89.06 105 ARG A O 1
ATOM 845 N N . SER A 1 106 ? -2.121 6.664 13.441 1.00 90.25 106 SER A N 1
ATOM 846 C CA . SER A 1 106 ? -2.445 7.588 12.342 1.00 90.25 106 SER A CA 1
ATOM 847 C C . SER A 1 106 ? -1.382 7.618 11.238 1.00 90.25 106 SER A C 1
ATOM 849 O O . SER A 1 106 ? -1.704 7.863 10.074 1.00 90.25 106 SER A O 1
ATOM 851 N N . LYS A 1 107 ? -0.122 7.309 11.569 1.00 92.19 107 LYS A N 1
ATOM 852 C CA . LYS A 1 107 ? 1.004 7.257 10.619 1.00 92.19 107 LYS A CA 1
ATOM 853 C C . LYS A 1 107 ? 0.976 6.007 9.746 1.00 92.19 107 LYS A C 1
ATOM 855 O O . LYS A 1 107 ? 1.550 6.009 8.661 1.00 92.19 107 LYS A O 1
ATOM 860 N N . ALA A 1 108 ? 0.289 4.962 10.197 1.00 93.38 108 ALA A N 1
ATOM 861 C CA . ALA A 1 108 ? 0.031 3.754 9.430 1.00 93.38 108 ALA A CA 1
ATOM 862 C C . ALA A 1 108 ? -1.230 3.866 8.560 1.00 93.38 108 ALA A C 1
ATOM 864 O O . ALA A 1 108 ? -1.663 2.862 8.016 1.00 93.38 108 ALA A O 1
ATOM 865 N N . TRP A 1 109 ? -1.829 5.050 8.394 1.00 94.38 109 TRP A N 1
ATOM 866 C CA . TRP A 1 109 ? -2.995 5.234 7.526 1.00 94.38 109 TRP A CA 1
ATOM 867 C C . TRP A 1 109 ? -2.637 5.873 6.190 1.00 94.38 109 TRP A C 1
ATOM 869 O O . TRP A 1 109 ? -1.744 6.717 6.074 1.00 94.38 109 TRP A O 1
ATOM 879 N N . SER A 1 110 ? -3.401 5.513 5.161 1.00 93.19 110 SER A N 1
ATOM 880 C CA . SER A 1 110 ? -3.414 6.241 3.896 1.00 93.19 110 SER A CA 1
ATOM 881 C C . SER A 1 110 ? -3.730 7.723 4.128 1.00 93.19 110 SER A C 1
ATOM 883 O O . SER A 1 110 ? -4.525 8.077 5.006 1.00 93.19 110 SER A O 1
ATOM 885 N N . SER A 1 111 ? -3.131 8.599 3.323 1.00 89.00 111 SER A N 1
ATOM 886 C CA . SER A 1 111 ? -3.339 10.038 3.456 1.00 89.00 111 SER A CA 1
ATOM 887 C C . SER A 1 111 ? -4.763 10.443 3.055 1.00 89.00 111 SER A C 1
ATOM 889 O O . SER A 1 111 ? -5.452 9.743 2.317 1.00 89.00 111 SER A O 1
ATOM 891 N N . ARG A 1 112 ? -5.207 11.626 3.500 1.00 84.62 112 ARG A N 1
ATOM 892 C CA . ARG A 1 112 ? -6.559 12.147 3.207 1.00 84.62 112 ARG A CA 1
ATOM 893 C C . ARG A 1 112 ? -6.856 12.326 1.710 1.00 84.62 112 ARG A C 1
ATOM 895 O O . ARG A 1 112 ? -8.017 12.411 1.342 1.00 84.62 112 ARG A O 1
ATOM 902 N N . GLY A 1 113 ? -5.823 12.417 0.868 1.00 83.62 113 GLY A N 1
ATOM 903 C CA . GLY A 1 113 ? -5.962 12.553 -0.586 1.00 83.62 113 GLY A CA 1
ATOM 904 C C . GLY A 1 113 ? -6.041 11.222 -1.339 1.00 83.62 113 GLY A C 1
ATOM 905 O O . GLY A 1 113 ? -6.158 11.227 -2.563 1.00 83.62 113 GLY A O 1
ATOM 906 N N . CYS A 1 114 ? -5.930 10.084 -0.650 1.00 84.50 114 CYS A N 1
ATOM 907 C CA . CYS A 1 114 ? -6.088 8.774 -1.269 1.00 84.50 114 CYS A CA 1
ATOM 908 C C . CYS A 1 114 ? -7.562 8.510 -1.607 1.00 84.50 114 CYS A C 1
ATOM 910 O O . CYS A 1 114 ? -8.453 8.880 -0.849 1.00 84.50 114 CYS A O 1
ATOM 912 N N . LYS A 1 115 ? -7.813 7.827 -2.735 1.00 85.75 115 LYS A N 1
ATOM 913 C CA . LYS A 1 115 ? -9.171 7.443 -3.164 1.00 85.75 115 LYS A CA 1
ATOM 914 C C . LYS A 1 115 ? -9.904 6.633 -2.092 1.00 85.75 115 LYS A C 1
ATOM 916 O O . LYS A 1 115 ? -11.089 6.844 -1.870 1.00 85.75 115 LYS A O 1
ATOM 921 N N . TYR A 1 116 ? -9.185 5.718 -1.451 1.00 88.00 116 TYR A N 1
ATOM 922 C CA . TYR A 1 116 ? -9.695 4.903 -0.359 1.00 88.00 116 TYR A CA 1
ATOM 923 C C . TYR A 1 116 ? -8.888 5.206 0.887 1.00 88.00 116 TYR A C 1
ATOM 925 O O . TYR A 1 116 ? -7.655 5.191 0.837 1.00 88.00 116 TYR A O 1
ATOM 933 N N . LYS A 1 117 ? -9.589 5.460 1.989 1.00 91.56 117 LYS A N 1
ATOM 934 C CA . LYS A 1 117 ? -8.972 5.674 3.289 1.00 91.56 117 LYS A CA 1
ATOM 935 C C . LYS A 1 117 ? -8.906 4.343 4.036 1.00 91.56 117 LYS A C 1
ATOM 937 O O . LYS A 1 117 ? -9.946 3.806 4.384 1.00 91.56 117 LYS A O 1
ATOM 942 N N . HIS A 1 118 ? -7.705 3.833 4.275 1.00 93.56 118 HIS A N 1
ATOM 943 C CA . HIS A 1 118 ? -7.475 2.538 4.917 1.00 93.56 118 HIS A CA 1
ATOM 944 C C . HIS A 1 118 ? -6.164 2.539 5.719 1.00 93.56 118 HIS A C 1
ATOM 946 O O . HIS A 1 118 ? -5.256 3.326 5.416 1.00 93.56 118 HIS A O 1
ATOM 952 N N . PRO A 1 119 ? -6.038 1.666 6.730 1.00 95.62 119 PRO A N 1
ATOM 953 C CA . PRO A 1 119 ? -4.763 1.394 7.369 1.00 95.62 119 PRO A CA 1
ATOM 954 C C . PRO A 1 119 ? -3.866 0.549 6.454 1.00 95.62 119 PRO A C 1
ATOM 956 O O . PRO A 1 119 ? -4.336 -0.253 5.650 1.00 95.62 119 PRO A O 1
ATOM 959 N N . TYR A 1 120 ? -2.560 0.726 6.600 1.00 96.81 120 TYR A N 1
ATOM 960 C CA . TYR A 1 120 ? -1.511 -0.069 5.982 1.00 96.81 120 TYR A CA 1
ATOM 961 C C . TYR A 1 120 ? -1.070 -1.151 6.969 1.00 96.81 120 TYR A C 1
ATOM 963 O O . TYR A 1 120 ? -0.395 -0.829 7.952 1.00 96.81 120 TYR A O 1
ATOM 971 N N . PRO A 1 121 ? -1.426 -2.423 6.735 1.00 97.12 121 PRO A N 1
ATOM 972 C CA . PRO A 1 121 ? -1.044 -3.484 7.649 1.00 97.12 121 PRO A CA 1
ATOM 973 C C . PRO A 1 121 ? 0.469 -3.747 7.605 1.00 97.12 121 PRO A C 1
ATOM 975 O O . PRO A 1 121 ? 1.073 -3.836 6.532 1.00 97.12 121 PRO A O 1
ATOM 978 N N . VAL A 1 122 ? 1.089 -3.921 8.766 1.00 97.06 122 VAL A N 1
ATOM 979 C CA . VAL A 1 122 ? 2.497 -4.309 8.895 1.00 97.06 122 VAL A CA 1
ATOM 980 C C . VAL A 1 122 ? 2.628 -5.814 8.671 1.00 97.06 122 VAL A C 1
ATOM 982 O O . VAL A 1 122 ? 1.833 -6.595 9.170 1.00 97.06 122 VAL A O 1
ATOM 985 N N . GLY A 1 123 ? 3.623 -6.250 7.903 1.00 97.62 123 GLY A N 1
ATOM 986 C CA . GLY A 1 123 ? 3.764 -7.647 7.478 1.00 97.62 123 GLY A CA 1
ATOM 987 C C . GLY A 1 123 ? 2.979 -7.992 6.208 1.00 97.62 123 GLY A C 1
ATOM 988 O O . GLY A 1 123 ? 3.030 -9.138 5.753 1.00 97.62 123 GLY A O 1
ATOM 989 N N . TYR A 1 124 ? 2.297 -7.011 5.602 1.00 98.44 124 TYR A N 1
ATOM 990 C CA . TYR A 1 124 ? 1.668 -7.161 4.293 1.00 98.44 124 TYR A CA 1
ATOM 991 C C . TYR A 1 124 ? 2.680 -7.679 3.267 1.00 98.44 124 TYR A C 1
ATOM 993 O O . TYR A 1 124 ? 3.816 -7.197 3.208 1.00 98.44 124 TYR A O 1
ATOM 1001 N N . ARG A 1 125 ? 2.264 -8.635 2.431 1.00 98.38 125 ARG A N 1
ATOM 1002 C CA . ARG A 1 125 ? 3.089 -9.216 1.367 1.00 98.38 125 ARG A CA 1
ATOM 1003 C C . ARG A 1 125 ? 2.267 -9.438 0.108 1.00 98.38 125 ARG A C 1
ATOM 1005 O O . ARG A 1 125 ? 1.260 -10.143 0.135 1.00 98.38 125 ARG A O 1
ATOM 1012 N N . ALA A 1 126 ? 2.764 -8.937 -1.016 1.00 98.44 126 ALA A N 1
ATOM 1013 C CA . ALA A 1 126 ? 2.160 -9.139 -2.328 1.00 98.44 126 ALA A CA 1
ATOM 1014 C C . ALA A 1 126 ? 3.221 -9.321 -3.420 1.00 98.44 126 ALA A C 1
ATOM 1016 O O . ALA A 1 126 ? 4.387 -8.984 -3.234 1.00 98.44 126 ALA A O 1
ATOM 1017 N N . THR A 1 127 ? 2.833 -9.848 -4.576 1.00 98.06 127 THR A N 1
ATOM 1018 C CA . THR A 1 127 ? 3.687 -9.941 -5.764 1.00 98.06 127 THR A CA 1
ATOM 1019 C C . THR A 1 127 ? 3.000 -9.357 -6.981 1.00 98.06 127 THR A C 1
ATOM 1021 O O . THR A 1 127 ? 1.782 -9.460 -7.134 1.00 98.06 127 THR A O 1
ATOM 1024 N N . LYS A 1 128 ? 3.791 -8.779 -7.879 1.00 95.88 128 LYS A N 1
ATOM 1025 C CA . LYS A 1 128 ? 3.309 -8.199 -9.128 1.00 95.88 128 LYS A CA 1
ATOM 1026 C C . LYS A 1 128 ? 4.316 -8.404 -10.248 1.00 95.88 128 LYS A C 1
ATOM 1028 O O . LYS A 1 128 ? 5.475 -8.019 -10.108 1.00 95.88 128 LYS A O 1
ATOM 1033 N N . SER A 1 129 ? 3.837 -8.896 -11.384 1.00 93.62 129 SER A N 1
ATOM 1034 C CA . SER A 1 129 ? 4.597 -8.887 -12.631 1.00 93.62 129 SER A CA 1
ATOM 1035 C C . SER A 1 129 ? 4.417 -7.539 -13.330 1.00 93.62 129 SER A C 1
ATOM 1037 O O . SER A 1 129 ? 3.296 -7.115 -13.625 1.00 93.62 129 SER A O 1
ATOM 1039 N N . HIS A 1 130 ? 5.513 -6.830 -13.587 1.00 89.94 130 HIS A N 1
ATOM 1040 C CA . HIS A 1 130 ? 5.495 -5.548 -14.286 1.00 89.94 130 HIS A CA 1
ATOM 1041 C C . HIS A 1 130 ? 6.785 -5.333 -15.084 1.00 89.94 130 HIS A C 1
ATOM 1043 O O . HIS A 1 130 ? 7.867 -5.702 -14.639 1.00 89.94 130 HIS A O 1
ATOM 1049 N N . PHE A 1 131 ? 6.686 -4.764 -16.289 1.00 86.56 131 PHE A N 1
ATOM 1050 C CA . PHE A 1 131 ? 7.828 -4.568 -17.202 1.00 86.56 131 PHE A CA 1
ATOM 1051 C C . PHE A 1 131 ? 8.701 -5.821 -17.435 1.00 86.56 131 PHE A C 1
ATOM 1053 O O . PHE A 1 131 ? 9.913 -5.713 -17.621 1.00 86.56 131 PHE A O 1
ATOM 1060 N N . GLY A 1 132 ? 8.088 -7.010 -17.424 1.00 87.88 132 GLY A N 1
ATOM 1061 C CA . GLY A 1 132 ? 8.791 -8.287 -17.593 1.00 87.88 132 GLY A CA 1
ATOM 1062 C C . GLY A 1 132 ? 9.614 -8.734 -16.379 1.00 87.88 132 GLY A C 1
ATOM 1063 O O . GLY A 1 132 ? 10.425 -9.644 -16.516 1.00 87.88 132 GLY A O 1
ATOM 1064 N N . ASN A 1 133 ? 9.426 -8.104 -15.218 1.00 91.38 133 ASN A N 1
ATOM 1065 C CA . ASN A 1 133 ? 10.039 -8.492 -13.952 1.00 91.38 133 ASN A CA 1
ATOM 1066 C C . ASN A 1 133 ? 8.956 -8.859 -12.935 1.00 91.38 133 ASN A C 1
ATOM 1068 O O . ASN A 1 133 ? 7.880 -8.258 -12.929 1.00 91.38 133 ASN A O 1
ATOM 1072 N N . ASP A 1 134 ? 9.289 -9.772 -12.029 1.00 94.56 134 ASP A N 1
ATOM 1073 C CA . ASP A 1 134 ? 8.450 -10.106 -10.883 1.00 94.56 134 ASP A CA 1
ATOM 1074 C C . ASP A 1 134 ? 8.964 -9.386 -9.643 1.00 94.56 134 ASP A C 1
ATOM 1076 O O . ASP A 1 134 ? 10.117 -9.547 -9.230 1.00 94.56 134 ASP A O 1
ATOM 1080 N N . TYR A 1 135 ? 8.094 -8.573 -9.060 1.00 96.81 135 TYR A N 1
ATOM 1081 C CA . TYR A 1 135 ? 8.385 -7.810 -7.862 1.00 96.81 135 TYR A CA 1
ATOM 1082 C C . TYR A 1 135 ? 7.659 -8.414 -6.670 1.00 96.81 135 TYR A C 1
ATOM 1084 O O . TYR A 1 135 ? 6.460 -8.689 -6.743 1.00 96.81 135 TYR A O 1
ATOM 1092 N N . THR A 1 136 ? 8.373 -8.551 -5.559 1.00 98.19 136 THR A N 1
ATOM 1093 C CA . THR A 1 136 ? 7.785 -8.826 -4.246 1.00 98.19 136 THR A CA 1
ATOM 1094 C C . THR A 1 136 ? 7.665 -7.509 -3.501 1.00 98.19 136 THR A C 1
ATOM 1096 O O . THR A 1 136 ? 8.636 -6.775 -3.372 1.00 98.19 136 THR A O 1
ATOM 1099 N N . MET A 1 137 ? 6.473 -7.194 -3.029 1.00 98.25 137 MET A N 1
ATOM 1100 C CA . MET A 1 137 ? 6.168 -5.996 -2.263 1.00 98.25 137 MET A CA 1
ATOM 1101 C C . MET A 1 137 ? 5.875 -6.380 -0.824 1.00 98.25 137 MET A C 1
ATOM 1103 O O . MET A 1 137 ? 5.290 -7.439 -0.572 1.00 98.25 137 MET A O 1
ATOM 1107 N N . GLY A 1 138 ? 6.212 -5.498 0.107 1.00 98.38 138 GLY A N 1
ATOM 1108 C CA . GLY A 1 138 ? 5.805 -5.680 1.487 1.00 98.38 138 GLY A CA 1
ATOM 1109 C C . GLY A 1 138 ? 5.765 -4.401 2.298 1.00 98.38 138 GLY A C 1
ATOM 1110 O O . GLY A 1 138 ? 6.133 -3.324 1.825 1.00 98.38 138 GLY A O 1
ATOM 1111 N N . ILE A 1 139 ? 5.285 -4.539 3.526 1.00 98.38 139 ILE A N 1
ATOM 1112 C CA . ILE A 1 139 ? 5.221 -3.459 4.506 1.00 98.38 139 ILE A CA 1
ATOM 1113 C C . ILE A 1 139 ? 5.913 -3.946 5.770 1.00 98.38 139 ILE A C 1
ATOM 1115 O O . ILE A 1 139 ? 5.525 -4.950 6.358 1.00 98.38 139 ILE A O 1
ATOM 1119 N N . LEU A 1 140 ? 6.972 -3.254 6.159 1.00 97.75 140 LEU A N 1
ATOM 1120 C CA . LEU A 1 140 ? 7.756 -3.536 7.349 1.00 97.75 140 LEU A CA 1
ATOM 1121 C C . LEU A 1 140 ? 7.311 -2.635 8.507 1.00 97.75 140 LEU A C 1
ATOM 1123 O O . LEU A 1 140 ? 6.761 -1.552 8.263 1.00 97.75 140 LEU A O 1
ATOM 1127 N N . PRO A 1 141 ? 7.570 -3.055 9.759 1.00 95.31 141 PRO A N 1
ATOM 1128 C CA . PRO A 1 141 ? 7.388 -2.188 10.914 1.00 95.31 141 PRO A CA 1
ATOM 1129 C C . PRO A 1 141 ? 8.211 -0.896 10.770 1.00 95.31 141 PRO A C 1
ATOM 1131 O O . PRO A 1 141 ? 9.161 -0.846 9.976 1.00 95.31 141 PRO A O 1
ATOM 1134 N N . PRO A 1 142 ? 7.849 0.160 11.515 1.00 93.50 142 PRO A N 1
ATOM 1135 C CA . PRO A 1 142 ? 8.578 1.421 11.481 1.00 93.50 142 PRO A CA 1
ATOM 1136 C C . PRO A 1 142 ? 10.054 1.220 11.848 1.00 93.50 142 PRO A C 1
ATOM 1138 O O . PRO A 1 142 ? 10.392 0.418 12.718 1.00 93.50 142 PRO A O 1
ATOM 1141 N N . ALA A 1 143 ? 10.945 1.957 11.179 1.00 90.50 143 ALA A N 1
ATOM 1142 C CA . ALA A 1 143 ? 12.387 1.859 11.419 1.00 90.50 143 ALA A CA 1
ATOM 1143 C C . ALA A 1 143 ? 12.807 2.484 12.760 1.00 90.50 143 ALA A C 1
ATOM 1145 O O . ALA A 1 143 ? 13.839 2.111 13.322 1.00 90.50 143 ALA A O 1
ATOM 1146 N N . LYS A 1 144 ? 12.023 3.447 13.253 1.00 89.31 144 LYS A N 1
ATOM 1147 C CA . LYS A 1 144 ? 12.206 4.125 14.536 1.00 89.31 144 LYS A CA 1
ATOM 1148 C C . LYS A 1 144 ? 10.866 4.316 15.226 1.00 89.31 144 LYS A C 1
ATOM 1150 O O . LYS A 1 144 ? 9.825 4.409 14.577 1.00 89.31 144 LYS A O 1
ATOM 1155 N N . GLU A 1 145 ? 10.911 4.423 16.546 1.00 84.94 145 GLU A N 1
ATOM 1156 C CA . GLU A 1 145 ? 9.741 4.750 17.350 1.00 84.94 145 GLU A CA 1
ATOM 1157 C C . GLU A 1 145 ? 9.143 6.098 16.914 1.00 84.94 145 GLU A C 1
ATOM 1159 O O . GLU A 1 145 ? 9.858 7.074 16.681 1.00 84.94 145 GLU A O 1
ATOM 1164 N N . GLY A 1 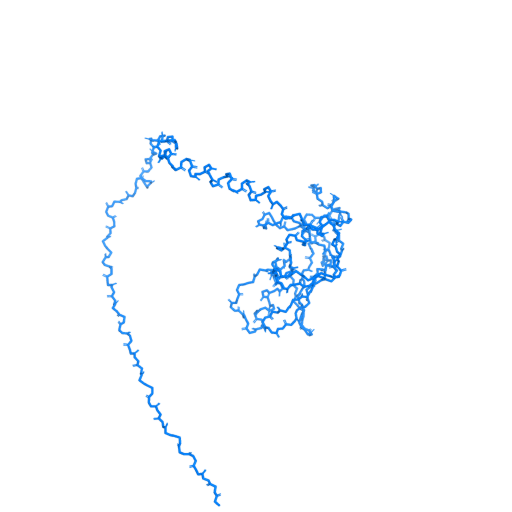146 ? 7.823 6.130 16.733 1.00 84.81 146 GLY A N 1
ATOM 1165 C CA . GLY A 1 146 ? 7.116 7.305 16.236 1.00 84.81 146 GLY A CA 1
ATOM 1166 C C . GLY A 1 146 ? 7.192 7.529 14.719 1.00 84.81 146 GLY A C 1
ATOM 1167 O O . GLY A 1 146 ? 6.680 8.545 14.251 1.00 84.81 146 GLY A O 1
ATOM 1168 N N . GLU A 1 147 ? 7.767 6.633 13.918 1.00 91.38 147 GLU A N 1
ATOM 1169 C CA . GLU A 1 147 ? 7.648 6.688 12.452 1.00 91.38 147 GLU A CA 1
ATOM 1170 C C . GLU A 1 147 ? 6.481 5.825 11.936 1.00 91.38 147 GLU A C 1
ATOM 1172 O O . GLU A 1 147 ? 5.893 5.030 12.666 1.00 91.38 147 GLU A O 1
ATOM 1177 N N . GLY A 1 148 ? 6.104 6.027 10.672 1.00 92.88 148 GLY A N 1
ATOM 1178 C CA . GLY A 1 148 ? 5.137 5.172 9.981 1.00 92.88 148 GLY A CA 1
ATOM 1179 C C . GLY A 1 148 ? 5.776 3.888 9.432 1.00 92.88 148 GLY A C 1
ATOM 1180 O O . GLY A 1 148 ? 6.998 3.724 9.488 1.00 92.88 148 GLY A O 1
ATOM 1181 N N . PRO A 1 149 ? 4.969 2.978 8.867 1.00 96.31 149 PRO A N 1
ATOM 1182 C CA . PRO A 1 149 ? 5.465 1.736 8.287 1.00 96.31 149 PRO A CA 1
ATOM 1183 C C . PRO A 1 149 ? 6.386 1.983 7.082 1.00 96.31 149 PRO A C 1
ATOM 1185 O O . PRO A 1 149 ? 6.265 2.984 6.369 1.00 96.31 149 PRO A O 1
ATOM 1188 N N . VAL A 1 150 ? 7.293 1.038 6.824 1.00 97.62 150 VAL A N 1
ATOM 1189 C CA . VAL A 1 150 ? 8.257 1.122 5.717 1.00 97.62 150 VAL A CA 1
ATOM 1190 C C . VAL A 1 150 ? 7.821 0.213 4.575 1.00 97.62 150 VAL A C 1
ATOM 1192 O O . VAL A 1 150 ? 7.770 -1.007 4.708 1.00 97.62 150 VAL A O 1
ATOM 1195 N N . PHE A 1 151 ? 7.551 0.798 3.415 1.00 98.38 151 PHE A N 1
ATOM 1196 C CA . PHE A 1 151 ? 7.166 0.062 2.216 1.00 98.38 151 PHE A CA 1
ATOM 1197 C C . PHE A 1 151 ? 8.399 -0.486 1.519 1.00 98.38 151 PHE A C 1
ATOM 1199 O O . PHE A 1 151 ? 9.406 0.214 1.399 1.00 98.38 151 PHE A O 1
ATOM 1206 N N . THR A 1 152 ? 8.308 -1.710 1.009 1.00 98.44 152 THR A N 1
ATOM 1207 C CA . THR A 1 152 ? 9.396 -2.374 0.297 1.00 98.44 152 THR A CA 1
ATOM 1208 C C . THR A 1 152 ? 8.947 -2.897 -1.059 1.00 98.44 152 THR A C 1
ATOM 1210 O O . THR A 1 152 ? 7.813 -3.338 -1.243 1.00 98.44 152 THR A O 1
ATOM 1213 N N . VAL A 1 153 ? 9.857 -2.835 -2.025 1.00 98.12 153 VAL A N 1
ATOM 1214 C CA . VAL A 1 153 ? 9.745 -3.483 -3.333 1.00 98.12 153 VAL A CA 1
ATOM 1215 C C . VAL A 1 153 ? 11.052 -4.225 -3.553 1.00 98.12 153 VAL A C 1
ATOM 1217 O O . VAL A 1 153 ? 12.123 -3.647 -3.408 1.00 98.12 153 VAL A O 1
ATOM 1220 N N . GLN A 1 154 ? 10.988 -5.498 -3.899 1.00 97.56 154 GLN A N 1
ATOM 1221 C CA . GLN A 1 154 ? 12.142 -6.353 -4.113 1.00 97.56 154 GLN A CA 1
ATOM 1222 C C . GLN A 1 154 ? 12.075 -6.969 -5.502 1.00 97.56 154 GLN A C 1
ATOM 1224 O O . GLN A 1 154 ? 11.035 -7.470 -5.926 1.00 97.56 154 GLN A O 1
ATOM 1229 N N . HIS A 1 155 ? 13.212 -6.983 -6.187 1.00 95.31 155 HIS A N 1
ATOM 1230 C CA . HIS A 1 155 ? 13.416 -7.732 -7.417 1.00 95.31 155 HIS A CA 1
ATOM 1231 C C . HIS A 1 155 ? 14.794 -8.393 -7.371 1.00 95.31 155 HIS A C 1
ATOM 1233 O O . HIS A 1 155 ? 15.822 -7.718 -7.265 1.00 95.31 155 HIS A O 1
ATOM 1239 N N . LYS A 1 156 ? 14.819 -9.729 -7.459 1.00 92.31 156 LYS A N 1
ATOM 1240 C CA . LYS A 1 156 ? 16.036 -10.544 -7.303 1.00 92.31 156 LYS A CA 1
ATOM 1241 C C . LYS A 1 156 ? 16.731 -10.228 -5.965 1.00 92.31 156 LYS A C 1
ATOM 1243 O O . LYS A 1 156 ? 16.146 -10.438 -4.906 1.00 92.31 156 LYS A O 1
ATOM 1248 N N . THR A 1 157 ? 17.958 -9.715 -6.014 1.00 93.12 157 THR A N 1
ATOM 1249 C CA . THR A 1 157 ? 18.792 -9.368 -4.852 1.00 93.12 157 THR A CA 1
ATOM 1250 C C . THR A 1 157 ? 18.649 -7.914 -4.406 1.00 93.12 157 THR A C 1
ATOM 1252 O O . THR A 1 157 ? 19.249 -7.525 -3.410 1.00 93.12 157 THR A O 1
ATOM 1255 N N . THR A 1 158 ? 17.905 -7.088 -5.147 1.00 95.69 158 THR A N 1
ATOM 1256 C CA . THR A 1 158 ? 17.769 -5.660 -4.844 1.00 95.69 158 THR A CA 1
ATOM 1257 C C . THR A 1 158 ? 16.435 -5.389 -4.171 1.00 95.69 158 THR A C 1
ATOM 1259 O O . THR A 1 158 ? 15.389 -5.771 -4.697 1.00 95.69 158 THR A O 1
ATOM 1262 N N . THR A 1 159 ? 16.488 -4.674 -3.051 1.00 97.38 159 THR A N 1
ATOM 1263 C CA . THR A 1 159 ? 15.314 -4.192 -2.325 1.00 97.38 159 THR A CA 1
ATOM 1264 C C . THR A 1 159 ? 15.361 -2.673 -2.251 1.00 97.38 159 THR A C 1
ATOM 1266 O O . THR A 1 159 ? 16.380 -2.087 -1.889 1.00 97.38 159 THR A O 1
ATOM 1269 N N . TRP A 1 160 ? 14.250 -2.042 -2.603 1.00 97.31 160 TRP A N 1
ATOM 1270 C CA . TRP A 1 160 ? 14.003 -0.616 -2.461 1.00 97.31 160 TRP A CA 1
ATOM 1271 C C . TRP A 1 160 ? 13.023 -0.398 -1.324 1.00 97.31 160 TRP A C 1
ATOM 1273 O O . TRP A 1 160 ? 12.088 -1.183 -1.155 1.00 97.31 160 TRP A O 1
ATOM 1283 N N . THR A 1 161 ? 13.224 0.669 -0.563 1.00 97.94 161 THR A N 1
ATOM 1284 C CA . THR A 1 161 ? 12.392 0.993 0.593 1.00 97.94 161 THR A CA 1
ATOM 1285 C C . THR A 1 161 ? 11.948 2.450 0.556 1.00 97.94 161 THR A C 1
ATOM 1287 O O . THR A 1 161 ? 12.560 3.283 -0.115 1.00 97.94 161 THR A O 1
ATOM 1290 N N . GLY A 1 162 ? 10.865 2.774 1.258 1.00 97.00 162 GLY A N 1
ATOM 1291 C CA . GLY A 1 162 ? 10.447 4.158 1.431 1.00 97.00 162 GLY A CA 1
ATOM 1292 C C . GLY A 1 162 ? 9.255 4.329 2.374 1.00 97.00 162 GLY A C 1
ATOM 1293 O O . GLY A 1 162 ? 8.571 3.357 2.687 1.00 97.00 162 GLY A O 1
ATOM 1294 N N . PRO A 1 163 ? 8.978 5.570 2.811 1.00 95.56 163 PRO A N 1
ATOM 1295 C CA . PRO A 1 163 ? 7.914 5.873 3.775 1.00 95.56 163 PRO A CA 1
ATOM 1296 C C . PRO A 1 163 ? 6.511 5.913 3.150 1.00 95.56 163 PRO A C 1
ATOM 1298 O O . PRO A 1 163 ? 5.518 6.100 3.841 1.00 95.56 163 PRO A O 1
ATOM 1301 N N . THR A 1 164 ? 6.412 5.793 1.824 1.00 95.38 164 THR A N 1
ATOM 1302 C CA . THR A 1 164 ? 5.139 5.779 1.095 1.00 95.38 164 THR A CA 1
ATOM 1303 C C . THR A 1 164 ? 5.138 4.619 0.108 1.00 95.38 164 THR A C 1
ATOM 1305 O O . THR A 1 164 ? 6.212 4.251 -0.374 1.00 95.38 164 THR A O 1
ATOM 1308 N N . PRO A 1 165 ? 3.969 4.079 -0.277 1.00 95.88 165 PRO A N 1
ATOM 1309 C CA . PRO A 1 165 ? 3.901 2.963 -1.222 1.00 95.88 165 PRO A CA 1
ATOM 1310 C C . PRO A 1 165 ? 4.495 3.305 -2.596 1.00 95.88 165 PRO A C 1
ATOM 1312 O O . PRO A 1 165 ? 4.958 2.422 -3.314 1.00 95.88 165 PRO A O 1
ATOM 1315 N N . THR A 1 166 ? 4.497 4.583 -2.987 1.00 95.69 166 THR A N 1
ATOM 1316 C CA . THR A 1 166 ? 5.032 5.022 -4.285 1.00 95.69 166 THR A CA 1
ATOM 1317 C C . THR A 1 166 ? 6.558 5.116 -4.282 1.00 95.69 166 THR A C 1
ATOM 1319 O O . THR A 1 166 ? 7.176 4.805 -5.294 1.00 95.69 166 THR A O 1
ATOM 1322 N N . ALA A 1 167 ? 7.182 5.497 -3.163 1.00 95.94 167 ALA A N 1
ATOM 1323 C CA . ALA A 1 167 ? 8.629 5.716 -3.080 1.00 95.94 167 ALA A CA 1
ATOM 1324 C C . ALA A 1 167 ? 9.491 4.518 -3.549 1.00 95.94 167 ALA A C 1
ATOM 1326 O O . ALA A 1 167 ? 10.296 4.711 -4.464 1.00 95.94 167 ALA A O 1
ATOM 1327 N N . PRO A 1 168 ? 9.321 3.283 -3.028 1.00 96.94 168 PRO A N 1
ATOM 1328 C CA . PRO A 1 168 ? 10.144 2.155 -3.462 1.00 96.94 168 PRO A CA 1
ATOM 1329 C C . PRO A 1 168 ? 9.859 1.749 -4.916 1.00 96.94 168 PRO A C 1
ATOM 1331 O O . PRO A 1 168 ? 10.760 1.288 -5.615 1.00 96.94 168 PRO A O 1
ATOM 1334 N N . TRP A 1 169 ? 8.635 1.966 -5.408 1.00 95.50 169 TRP A N 1
ATOM 1335 C CA . TRP A 1 169 ? 8.285 1.720 -6.808 1.00 95.50 169 TRP A CA 1
ATOM 1336 C C . TRP A 1 169 ? 8.938 2.710 -7.767 1.00 95.50 169 TRP A C 1
ATOM 1338 O O . TRP A 1 169 ? 9.393 2.301 -8.835 1.00 95.50 169 TRP A O 1
ATOM 1348 N N . THR A 1 170 ? 9.011 3.988 -7.396 1.00 94.50 170 THR A N 1
ATOM 1349 C CA . THR A 1 170 ? 9.720 5.009 -8.175 1.00 94.50 170 THR A CA 1
ATOM 1350 C C . THR A 1 170 ? 11.184 4.615 -8.354 1.00 94.50 170 THR A C 1
ATOM 1352 O O . THR A 1 170 ? 11.668 4.555 -9.483 1.00 94.50 170 THR A O 1
ATOM 1355 N N . GLU A 1 171 ? 11.864 4.247 -7.266 1.00 93.56 171 GLU A N 1
ATOM 1356 C CA . GLU A 1 171 ? 13.258 3.789 -7.305 1.00 93.56 171 GLU A CA 1
ATOM 1357 C C . GLU A 1 171 ? 13.436 2.506 -8.131 1.00 93.56 171 GLU A C 1
ATOM 1359 O O . GLU A 1 171 ? 14.346 2.411 -8.963 1.00 93.56 171 GLU A O 1
ATOM 1364 N N . ALA A 1 172 ? 12.535 1.533 -7.967 1.00 92.88 172 ALA A N 1
ATOM 1365 C CA . ALA A 1 172 ? 12.537 0.307 -8.759 1.00 92.88 172 ALA A CA 1
ATOM 1366 C C . ALA A 1 172 ? 12.383 0.593 -10.263 1.00 92.88 172 ALA A C 1
ATOM 1368 O O . ALA A 1 172 ? 13.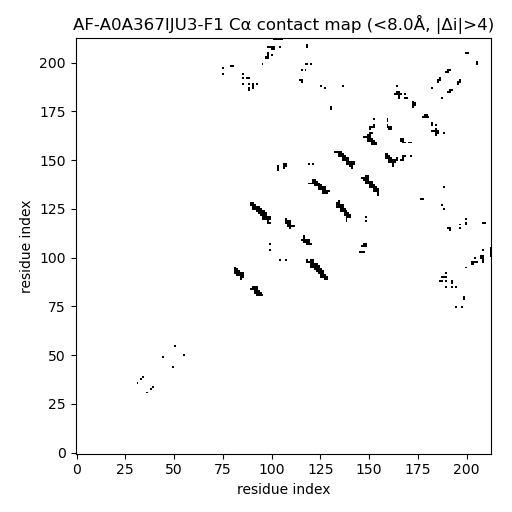061 -0.029 -11.084 1.00 92.88 172 ALA A O 1
ATOM 1369 N N . CYS A 1 173 ? 11.530 1.553 -10.634 1.00 90.25 173 CYS A N 1
ATOM 1370 C CA . CYS A 1 173 ? 11.303 1.925 -12.029 1.00 90.25 173 CYS A CA 1
ATOM 1371 C C . CYS A 1 173 ? 12.497 2.665 -12.628 1.00 90.25 173 CYS A C 1
ATOM 1373 O O . CYS A 1 173 ? 12.902 2.318 -13.738 1.00 90.25 173 CYS A O 1
ATOM 1375 N N . ILE A 1 174 ? 13.102 3.603 -11.887 1.00 89.88 174 ILE A N 1
ATOM 1376 C CA . ILE A 1 174 ? 14.315 4.330 -12.301 1.00 89.88 174 ILE A CA 1
ATOM 1377 C C . ILE A 1 174 ? 15.449 3.357 -12.639 1.00 89.88 174 ILE A C 1
ATOM 1379 O O . ILE A 1 174 ? 16.140 3.541 -13.638 1.00 89.88 174 ILE A O 1
ATOM 1383 N N . ARG A 1 175 ? 15.625 2.294 -11.843 1.00 86.00 175 ARG A N 1
ATOM 1384 C CA . ARG A 1 175 ? 16.669 1.276 -12.075 1.00 86.00 175 ARG A CA 1
ATOM 1385 C C . ARG A 1 175 ? 16.294 0.212 -13.105 1.00 86.00 175 ARG A C 1
ATOM 1387 O O . ARG A 1 175 ? 17.109 -0.655 -13.416 1.00 86.00 175 ARG A O 1
ATOM 1394 N N . SER A 1 176 ? 15.073 0.250 -13.622 1.00 82.88 176 SER A N 1
ATOM 1395 C CA . SER A 1 176 ? 14.591 -0.679 -14.638 1.00 82.88 176 SER A CA 1
ATOM 1396 C C . SER A 1 176 ? 14.526 -0.011 -16.016 1.00 82.88 176 SER A C 1
ATOM 1398 O O . SER A 1 176 ? 14.857 1.159 -16.191 1.00 82.88 176 SER A O 1
ATOM 1400 N N . ARG A 1 177 ? 14.056 -0.747 -17.029 1.00 77.19 177 ARG A N 1
ATOM 1401 C CA . ARG A 1 177 ? 13.873 -0.213 -18.391 1.00 77.19 177 ARG A CA 1
ATOM 1402 C C . ARG A 1 177 ? 12.712 0.789 -18.518 1.00 77.19 177 ARG A C 1
ATOM 1404 O O . ARG A 1 177 ? 12.423 1.224 -19.628 1.00 77.19 177 ARG A O 1
ATOM 1411 N N . SER A 1 178 ? 12.042 1.148 -17.422 1.00 76.56 178 SER A N 1
ATOM 1412 C CA . SER A 1 178 ? 10.822 1.962 -17.410 1.00 76.56 178 SER A CA 1
ATOM 1413 C C . SER A 1 178 ? 10.950 3.297 -16.669 1.00 76.56 178 SER A C 1
ATOM 1415 O O . SER A 1 178 ? 9.933 3.869 -16.278 1.00 76.56 178 SER A O 1
ATOM 1417 N N . ALA A 1 179 ? 12.166 3.834 -16.526 1.00 74.56 179 ALA A N 1
ATOM 1418 C CA . ALA A 1 179 ? 12.480 5.034 -15.739 1.00 74.56 179 ALA A CA 1
ATOM 1419 C C . ALA A 1 179 ? 11.611 6.287 -16.005 1.00 74.56 179 ALA A C 1
ATOM 1421 O O . ALA A 1 179 ? 11.543 7.169 -15.157 1.00 74.56 179 ALA A O 1
ATOM 1422 N N . GLN A 1 180 ? 10.936 6.385 -17.156 1.00 75.56 180 GLN A N 1
ATOM 1423 C CA . GLN A 1 180 ? 10.046 7.507 -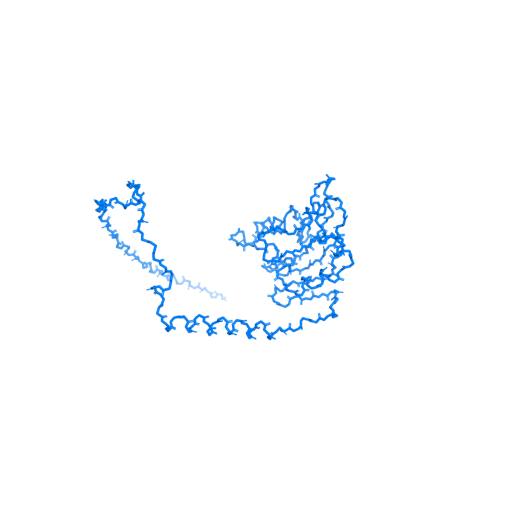17.496 1.00 75.56 180 GLN A CA 1
ATOM 1424 C C . GLN A 1 180 ? 8.566 7.273 -17.144 1.00 75.56 180 GLN A C 1
ATOM 1426 O O . GLN A 1 180 ? 7.729 8.146 -17.383 1.00 75.56 180 GLN A O 1
ATOM 1431 N N . THR A 1 181 ? 8.209 6.109 -16.601 1.00 80.25 181 THR A N 1
ATOM 1432 C CA . THR A 1 181 ? 6.808 5.757 -16.357 1.00 80.25 181 THR A CA 1
ATOM 1433 C C . THR A 1 181 ? 6.330 6.320 -15.029 1.00 80.25 181 THR A C 1
ATOM 1435 O O . THR A 1 181 ? 6.959 6.128 -13.990 1.00 80.25 181 THR A O 1
ATOM 1438 N N . ARG A 1 182 ? 5.173 6.986 -15.050 1.00 85.81 182 ARG A N 1
ATOM 1439 C CA . ARG A 1 182 ? 4.468 7.354 -13.821 1.00 85.81 182 ARG A CA 1
ATOM 1440 C C . ARG A 1 182 ? 3.917 6.092 -13.169 1.00 85.81 182 ARG A C 1
ATOM 1442 O O . ARG A 1 182 ? 3.200 5.332 -13.815 1.00 85.81 182 ARG A O 1
ATOM 1449 N N . VAL A 1 183 ? 4.218 5.907 -11.890 1.00 90.56 183 VAL A N 1
ATOM 1450 C CA . VAL A 1 183 ? 3.735 4.773 -11.099 1.00 90.56 183 VAL A CA 1
ATOM 1451 C C . VAL A 1 183 ? 2.843 5.239 -9.962 1.00 90.56 183 VAL A C 1
ATOM 1453 O O . VAL A 1 183 ? 3.079 6.280 -9.351 1.00 90.56 183 VAL A O 1
ATOM 1456 N N . SER A 1 184 ? 1.811 4.447 -9.679 1.00 92.75 184 SER A N 1
ATOM 1457 C CA . SER A 1 184 ? 0.977 4.601 -8.492 1.00 92.75 184 SER A CA 1
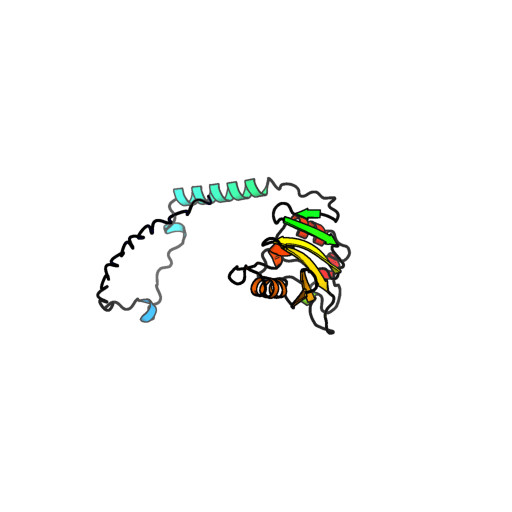ATOM 1458 C C . SER A 1 1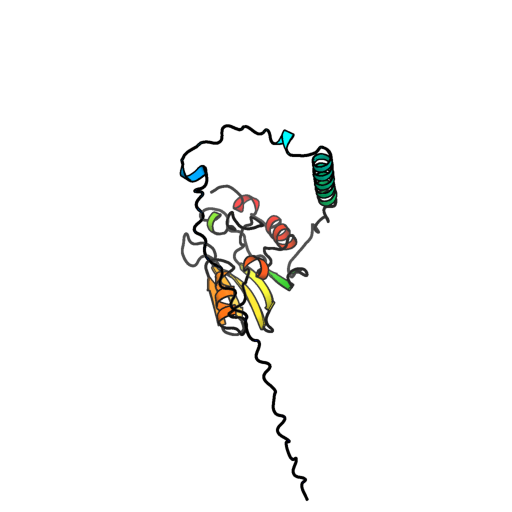84 ? 1.290 3.450 -7.546 1.00 92.75 184 SER A C 1
ATOM 1460 O O . SER A 1 184 ? 0.918 2.306 -7.808 1.00 92.75 184 SER A O 1
ATOM 1462 N N . GLY A 1 185 ? 1.989 3.754 -6.450 1.00 94.19 185 GLY A N 1
ATOM 1463 C CA . GLY A 1 185 ? 2.300 2.777 -5.411 1.00 94.19 185 GLY A CA 1
ATOM 1464 C C . GLY A 1 185 ? 1.051 2.083 -4.864 1.00 94.19 185 GLY A C 1
ATOM 1465 O O . GLY A 1 185 ? 0.993 0.858 -4.925 1.00 94.19 185 GLY A O 1
ATOM 1466 N N . PRO A 1 186 ? 0.015 2.822 -4.412 1.00 95.19 186 PRO A N 1
ATOM 1467 C CA . PRO A 1 186 ? -1.218 2.214 -3.912 1.00 95.19 186 PRO A CA 1
ATOM 1468 C C . PRO A 1 186 ? -1.887 1.286 -4.929 1.00 95.19 186 PRO A C 1
ATOM 1470 O O . PRO A 1 186 ? -2.415 0.244 -4.555 1.00 95.19 186 PRO A O 1
ATOM 1473 N N . LEU A 1 187 ? -1.833 1.630 -6.220 1.00 94.88 187 LEU A N 1
ATOM 1474 C CA . LEU A 1 187 ? -2.347 0.760 -7.275 1.00 94.88 187 LEU A CA 1
ATOM 1475 C C . LEU A 1 187 ? -1.540 -0.535 -7.345 1.00 94.88 187 LEU A C 1
ATOM 1477 O O . LEU A 1 187 ? -2.119 -1.610 -7.344 1.00 94.88 187 LEU A O 1
ATOM 1481 N N . PHE A 1 188 ? -0.210 -0.461 -7.380 1.00 95.81 188 PHE A N 1
ATOM 1482 C CA . PHE A 1 188 ? 0.627 -1.652 -7.552 1.00 95.81 188 PHE A CA 1
ATOM 1483 C C . PHE A 1 188 ? 0.605 -2.576 -6.339 1.00 95.81 188 PHE A C 1
ATOM 1485 O O . PHE A 1 188 ? 0.555 -3.792 -6.518 1.00 95.81 188 PHE A O 1
ATOM 1492 N N . PHE A 1 189 ? 0.547 -2.009 -5.136 1.00 97.06 189 PHE A N 1
ATOM 1493 C CA . PHE A 1 189 ? 0.324 -2.760 -3.904 1.00 97.06 189 PHE A CA 1
ATOM 1494 C C . PHE A 1 189 ? -1.089 -3.359 -3.810 1.00 97.06 189 PHE A C 1
ATOM 1496 O O . PHE A 1 189 ? -1.320 -4.182 -2.945 1.00 97.06 189 PHE A O 1
ATOM 1503 N N . GLY A 1 190 ? -2.036 -2.997 -4.681 1.00 96.12 190 GLY A N 1
ATOM 1504 C CA . GLY A 1 190 ? -3.397 -3.543 -4.654 1.00 96.12 190 GLY A CA 1
ATOM 1505 C C . GLY A 1 190 ? -4.372 -2.781 -3.752 1.00 96.12 190 GLY A C 1
ATOM 1506 O O . GLY A 1 190 ? -5.561 -3.079 -3.756 1.00 96.12 190 GLY A O 1
ATOM 1507 N N . PHE A 1 191 ? -3.923 -1.735 -3.058 1.00 95.88 191 PHE A N 1
ATOM 1508 C CA . PHE A 1 191 ? -4.755 -0.872 -2.209 1.00 95.88 191 PHE A CA 1
ATOM 1509 C C . PHE A 1 191 ? -5.735 0.028 -2.980 1.00 95.88 191 PHE A C 1
ATOM 1511 O O . PHE A 1 191 ? -6.490 0.793 -2.389 1.00 95.88 191 PHE A O 1
ATOM 1518 N N . SER A 1 192 ? -5.709 -0.014 -4.314 1.00 93.69 192 SER A N 1
ATOM 1519 C CA . SER A 1 192 ? -6.726 0.632 -5.157 1.00 93.69 192 SER A CA 1
ATOM 1520 C C . SER A 1 192 ? -7.859 -0.313 -5.568 1.00 93.69 192 SER A C 1
ATOM 1522 O O . SER A 1 192 ? -8.743 0.108 -6.315 1.00 93.69 192 SER A O 1
ATOM 1524 N N . ASP A 1 193 ? -7.833 -1.567 -5.113 1.00 94.06 193 ASP A N 1
ATOM 1525 C CA . ASP A 1 193 ? -8.883 -2.546 -5.376 1.00 94.06 193 ASP A CA 1
ATOM 1526 C C . ASP A 1 193 ? -9.878 -2.636 -4.204 1.00 94.06 193 ASP A C 1
ATOM 1528 O O . ASP A 1 193 ? -9.437 -2.756 -3.055 1.00 94.06 193 ASP A O 1
ATOM 1532 N N . PRO A 1 194 ? -11.199 -2.613 -4.465 1.00 92.50 194 PRO A N 1
ATOM 1533 C CA . PRO A 1 194 ? -12.216 -2.777 -3.428 1.00 92.50 194 PRO A CA 1
ATOM 1534 C C . PRO A 1 194 ? -12.113 -4.089 -2.639 1.00 92.50 194 PRO A C 1
ATOM 1536 O O . PRO A 1 194 ? -12.377 -4.081 -1.441 1.00 92.50 194 PRO A O 1
ATOM 1539 N N . LEU A 1 195 ? -11.675 -5.198 -3.252 1.00 93.81 195 LEU A N 1
ATOM 1540 C CA . LEU A 1 195 ? -11.494 -6.473 -2.545 1.00 93.81 195 LEU A CA 1
ATOM 1541 C C . LEU A 1 195 ? -10.408 -6.357 -1.478 1.00 93.81 195 LEU A C 1
ATOM 1543 O O . LEU A 1 195 ? -10.562 -6.880 -0.380 1.00 93.81 195 LEU A O 1
ATOM 1547 N N . THR A 1 196 ? -9.327 -5.629 -1.767 1.00 94.94 196 THR A N 1
ATOM 1548 C CA . THR A 1 196 ? -8.282 -5.358 -0.773 1.00 94.94 196 THR A CA 1
ATOM 1549 C C . THR A 1 196 ? -8.823 -4.522 0.378 1.00 94.94 196 THR A C 1
ATOM 1551 O O . THR A 1 196 ? -8.480 -4.788 1.525 1.00 94.94 196 THR A O 1
ATOM 1554 N N . MET A 1 197 ? -9.668 -3.526 0.095 1.00 93.31 197 MET A N 1
ATOM 1555 C CA . MET A 1 197 ? -10.297 -2.720 1.148 1.00 93.31 197 MET A CA 1
ATOM 1556 C C . MET A 1 197 ? -11.184 -3.593 2.029 1.00 93.31 197 MET A C 1
ATOM 1558 O O . MET A 1 197 ? -11.035 -3.567 3.245 1.00 93.31 197 MET A O 1
ATOM 1562 N N . LYS A 1 198 ? -12.010 -4.448 1.417 1.00 93.44 198 LYS A N 1
ATOM 1563 C CA . LYS A 1 198 ? -12.890 -5.363 2.145 1.00 93.44 198 LYS A CA 1
ATOM 1564 C C . LYS A 1 198 ? -12.116 -6.353 3.013 1.00 93.44 198 LYS A C 1
ATOM 1566 O O . LYS A 1 198 ? -12.478 -6.577 4.163 1.00 93.44 198 LYS A O 1
ATOM 1571 N N . LEU A 1 199 ? -11.014 -6.887 2.485 1.00 94.62 199 LEU A N 1
ATOM 1572 C CA . LEU A 1 199 ? -10.095 -7.734 3.240 1.00 94.62 199 LEU A CA 1
ATOM 1573 C C . LEU A 1 199 ? -9.541 -7.007 4.466 1.00 94.62 199 LEU A C 1
ATOM 1575 O O . LEU A 1 199 ? -9.590 -7.558 5.560 1.00 94.62 199 LEU A O 1
ATOM 1579 N N . ILE A 1 200 ? -9.060 -5.772 4.301 1.00 95.00 200 ILE A N 1
ATOM 1580 C CA . ILE A 1 200 ? -8.503 -4.973 5.402 1.00 95.00 200 ILE A CA 1
ATOM 1581 C C . ILE A 1 200 ? -9.574 -4.627 6.444 1.00 95.00 200 ILE A C 1
ATOM 1583 O O . ILE A 1 200 ? -9.306 -4.720 7.638 1.00 95.00 200 ILE A O 1
ATOM 1587 N N . GLU A 1 201 ? -10.782 -4.271 6.010 1.00 93.69 201 GLU A N 1
ATOM 1588 C CA . GLU A 1 201 ? -11.928 -4.000 6.890 1.00 93.69 201 GLU A CA 1
ATOM 1589 C C . GLU A 1 201 ? -12.328 -5.221 7.724 1.00 93.69 201 GLU A C 1
ATOM 1591 O O . GLU A 1 201 ? -12.765 -5.071 8.860 1.00 93.69 201 GLU A O 1
ATOM 1596 N N . SER A 1 202 ? -12.155 -6.431 7.182 1.00 93.44 202 SER A N 1
ATOM 1597 C CA . SER A 1 202 ? -12.443 -7.683 7.892 1.00 93.44 202 SER A CA 1
ATOM 1598 C C . SER A 1 202 ? -11.342 -8.133 8.863 1.00 93.44 202 SER A C 1
ATOM 1600 O O . SER A 1 202 ? -11.519 -9.130 9.563 1.00 93.44 202 SER A O 1
ATOM 1602 N N . MET A 1 203 ? -10.199 -7.436 8.919 1.00 94.12 203 MET A N 1
ATOM 1603 C CA . MET A 1 203 ? -9.086 -7.811 9.795 1.00 94.12 203 MET A CA 1
ATOM 1604 C C . MET A 1 203 ? -9.381 -7.512 11.267 1.00 94.12 203 MET A C 1
ATOM 1606 O O . MET A 1 203 ? -9.972 -6.489 11.623 1.00 94.12 203 MET A O 1
ATOM 1610 N N . GLU A 1 204 ? -8.864 -8.367 12.150 1.00 93.31 204 GLU A N 1
ATOM 1611 C CA . GLU A 1 204 ? -8.903 -8.111 13.585 1.00 93.31 204 GLU A CA 1
ATOM 1612 C C . GLU A 1 204 ? -8.201 -6.785 13.924 1.00 93.31 204 GLU A C 1
ATOM 1614 O O . GLU A 1 204 ? -7.114 -6.474 13.435 1.00 93.31 204 GLU A O 1
ATOM 1619 N N . GLY A 1 205 ? -8.837 -5.983 14.780 1.00 91.50 205 GLY A N 1
ATOM 1620 C CA . GLY A 1 205 ? -8.288 -4.703 15.220 1.00 91.50 205 GLY A CA 1
ATOM 1621 C C . GLY A 1 205 ? -8.572 -3.529 14.284 1.00 91.50 205 GLY A C 1
A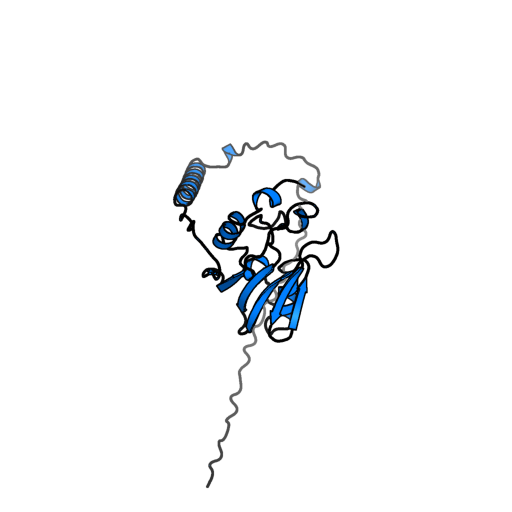TOM 1622 O O . GLY A 1 205 ? -8.162 -2.416 14.618 1.00 91.50 205 GLY A O 1
ATOM 1623 N N . TYR A 1 206 ? -9.315 -3.720 13.186 1.00 93.94 206 TYR A N 1
ATOM 1624 C CA . TYR A 1 206 ? -9.721 -2.624 12.299 1.00 93.94 206 TYR A CA 1
ATOM 1625 C C . TYR A 1 206 ? -10.461 -1.515 13.056 1.00 93.94 206 TYR A C 1
ATOM 1627 O O . TYR A 1 206 ? -10.084 -0.345 12.963 1.00 93.94 206 TYR A O 1
ATOM 1635 N N . ASP A 1 207 ? -11.413 -1.883 13.918 1.00 92.56 207 ASP A N 1
ATOM 1636 C CA . ASP A 1 207 ? -12.144 -0.929 14.759 1.00 92.56 207 ASP A CA 1
ATOM 1637 C C . ASP A 1 207 ? -11.191 -0.090 15.618 1.00 92.56 207 ASP A C 1
ATOM 1639 O O . ASP A 1 207 ? -11.271 1.138 15.642 1.00 92.56 207 ASP A O 1
ATOM 1643 N N . LYS A 1 208 ? -10.209 -0.741 16.255 1.00 91.25 208 LYS A N 1
ATOM 1644 C CA . LYS A 1 208 ? -9.208 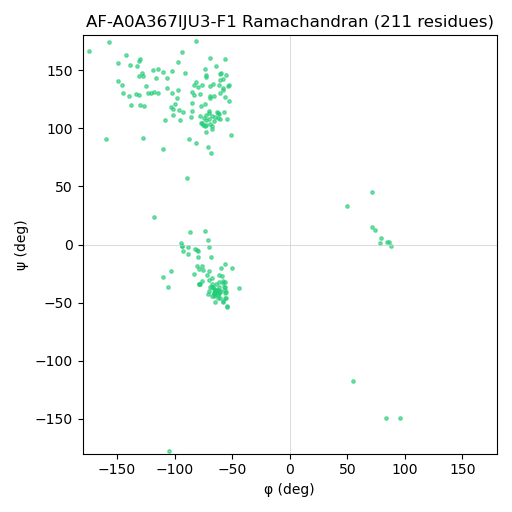-0.081 17.107 1.00 91.25 208 LYS A CA 1
ATOM 1645 C C . LYS A 1 208 ? -8.268 0.811 16.299 1.00 91.25 208 LYS A C 1
ATOM 1647 O O . LYS A 1 208 ? -7.864 1.866 16.788 1.00 91.25 208 LYS A O 1
ATOM 1652 N N . ALA A 1 209 ? -7.909 0.409 15.083 1.00 89.69 209 ALA A N 1
ATOM 1653 C CA . ALA A 1 209 ? -7.084 1.205 14.184 1.00 89.69 209 ALA A CA 1
ATOM 1654 C C . ALA A 1 209 ? -7.836 2.439 13.656 1.00 89.69 209 ALA A C 1
ATOM 1656 O O . ALA A 1 209 ? -7.200 3.456 13.387 1.00 89.69 209 ALA A O 1
ATOM 1657 N N . SER A 1 210 ? -9.164 2.356 13.515 1.00 88.44 210 SER A N 1
ATOM 1658 C CA . SER A 1 210 ? -10.019 3.402 12.927 1.00 88.44 210 SER A CA 1
ATOM 1659 C C . SER A 1 210 ? -10.377 4.552 13.869 1.00 88.44 210 SER A C 1
ATOM 1661 O O . SER A 1 210 ? -10.770 5.628 13.413 1.00 88.44 210 SER A O 1
ATOM 1663 N N . LEU A 1 211 ? -10.226 4.342 15.178 1.00 86.81 211 LEU A N 1
ATOM 1664 C CA . LEU A 1 211 ? -10.504 5.359 16.185 1.00 86.81 211 LEU A CA 1
ATOM 1665 C C . LEU A 1 211 ? -9.611 6.605 15.984 1.00 86.81 211 LEU A C 1
ATOM 1667 O O . LEU A 1 211 ? -8.452 6.487 15.575 1.00 86.81 211 LEU A O 1
ATOM 1671 N N . PRO A 1 212 ? -10.118 7.810 16.297 1.00 80.81 212 PRO A N 1
ATOM 1672 C CA . PRO A 1 212 ? -9.328 9.037 16.239 1.00 80.81 212 PRO A CA 1
ATOM 1673 C C . PRO A 1 212 ? -8.219 9.002 17.293 1.00 80.81 212 PRO A C 1
ATOM 1675 O O . PRO A 1 212 ? -8.481 8.678 18.449 1.00 80.81 212 PRO A O 1
ATOM 1678 N N . GLU A 1 213 ? -6.975 9.248 16.877 1.00 78.25 213 GLU A N 1
ATOM 1679 C CA . GLU A 1 213 ? -5.829 9.456 17.781 1.00 78.25 213 GLU A CA 1
ATOM 1680 C C . GLU A 1 213 ? -5.898 10.831 18.454 1.00 78.25 213 GLU A C 1
ATOM 1682 O O . GLU A 1 213 ? -6.271 11.803 17.753 1.00 78.25 213 GLU A O 1
#

Solvent-accessible surface area (backbone atoms only — not comparable to full-atom values): 13179 Å² total; per-residue (Å²): 143,81,90,84,84,82,82,80,83,79,81,80,82,81,82,81,78,81,77,79,79,78,82,76,78,80,73,75,78,90,67,80,56,63,75,82,71,71,61,77,83,88,68,90,72,57,76,73,81,77,54,54,71,71,55,52,52,50,53,49,53,52,50,50,48,53,54,53,55,63,68,58,61,78,76,70,77,87,87,72,68,72,68,39,69,42,77,94,73,52,23,35,37,57,38,66,55,44,63,56,58,64,88,58,24,76,54,28,38,52,54,93,86,45,93,59,79,47,75,55,32,34,54,19,29,34,38,32,71,52,97,92,41,65,32,43,34,35,25,38,66,42,94,48,92,88,50,38,41,32,22,35,32,30,46,94,92,48,73,33,64,26,82,42,59,36,49,11,49,52,54,52,29,55,77,42,99,47,53,86,62,90,77,56,21,49,49,62,74,33,64,70,38,70,68,49,49,53,48,53,64,70,37,80,56,36,72,59,40,68,52,87,130

Sequence (213 aa):
DIPKFDAGKKKRRTQSYKKKTIIVSTKVPSRLSRRLRGEIPEENFELNDIVDENDRIKQLEVAERIQNETKTEDELPTDISVPLTLRSIGTTIWSLGELVAGEGRSKAWSSRGCKYKHPYPVGYRATKSHFGNDYTMGILPPAKEGEGPVFTVQHKTTTWTGPTPTAPWTEACIRSRSAQTRVSGPLFFGFSDPLTMKLIESMEGYDKASLPE

Secondary structure (DSSP, 8-state):
---------------------------------GGGGT--------GGGTS-HHHHHHHHHHHHHHHHHHHS-----S---SSEEETTTTEEEEE--B---STTGGGGBPPTTSSS--B--BT-EEEEEETTEEEEEEEEPPSSTT--PEEEEEETTEEEEESSSHHHHHHHHHTTTTTT----HHHHTTTTSHHHHHHHHTSTTHHHHHS--

Mean predicted aligned error: 15.83 Å

Radius of gyration: 27.98 Å; Cα contacts (8 Å, |Δi|>4): 267; chains: 1; bounding box: 68×69×74 Å

pLDDT: mean 79.67, std 18.6, range [40.72, 98.44]

Organism: Rhizopus stolonifer (NCBI:txid4846)

Foldseek 3Di:
DDDDDDDDDDDDDDDDDPDDPDPPDPPPPPDDDPVVVPDDDPDPPDPVVVADVVNVVVVVVVVVVVVVVVVPPPPDDLDDDPQDQDPVQRKTWHDQAAQDFDPLLVLQWDDPPDPDTAGRHAATWMWHQDPNFIKIKHWHCDPDPNHYIKIWIDTDPDIAIDSDLVRSVQVVCCPDPRNPDDDDSCSRSVVVPVNSVSVRCPDPCRVRSPDDD

Nearest PDB structures (foldseek):
  8e29-assembly1_A  TM=6.936E-01  e=2.775E+00  Homo sapiens
  4pmw-assembly2_B  TM=7.248E-01  e=4.769E+00  Mus musculus
  8e2a-assembly1_A  TM=6.733E-01  e=7.266E+00  Homo sapiens